Protein AF-0000000080697741 (afdb_homodimer)

Radius of gyration: 21.25 Å; Cα contacts (8 Å, |Δi|>4): 289; chains: 2; bounding box: 43×52×70 Å

Foldseek 3Di:
DDPPDPPPPDPVCVDVVNVVVVLVVVLLVLVQVQCVVVVADSLLLLLVVVCVVVAFDWLVVSCVVSVHDSVVSVVSLVVCVVVVQKDWDADPVHRVTITIHGDPVNVVVVVSSVVSVVVSVCVSCPPPDPVNVVVVVVVVVVVVVVVVVD/DPPPDDPDVPPCVCPPVNVVVVLVVVLLVLLQVQCVVVVADSLLLLLVVVCVVVAFDWLVVSCVVSVHDSVVSVVSLVVCVVVVQKDWDADPVHRVTITIHGDPVNVVVVVSSVVSVVVSVCVSCPPPDPVNVVVVVVVVVVVVVVVVVD

pLDDT: mean 86.62, std 17.61, range [17.66, 97.62]

InterPro domains:
  IPR000835 MarR-type HTH domain [PF01047] (40-96)
  IPR000835 MarR-type HTH domain [PR00598] (57-73)
  IPR000835 MarR-type HTH domain [PR00598] (74-89)
  IPR000835 MarR-type HTH domain [PR00598] (93-109)
  IPR000835 MarR-type HTH domain [PR00598] (123-143)
  IPR000835 MarR-type HTH domain [PS50995] (13-145)
  IPR000835 MarR-type HTH domain [SM00347] (33-133)
  IPR023187 Transcriptional regulator MarR-type, conserved site [PS01117] (72-106)
  IPR036388 Winged helix-like DNA-binding domain superfamily [G3DSA:1.10.10.10] (2-149)
  IPR036390 Winged helix DNA-binding domain superfamily [SSF46785] (7-148)

Secondary structure (DSSP, 8-state):
--------S--TTS-HHHHHHHHHHHHHHHHHHHHGGGT--HHHHHHHHHHHHSTT-BHHHHHHHHT--HHHHHHHHHHHHHTTSEEEEEETTEEEEEEEEE-GGGHHHHHHHHHHHHHHHHHHTTT--HHHHHHHHHHHHHHHHHHHT-/--------TT-TTS-HHHHHHHHHHHHHHHHHHHHGGGT--HHHHHHHHHHHHSTTEEHHHHHHHHT--HHHHHHHHHHHHHTTSEEEEEETTEEEEEEEEE-GGGHHHHHHHHHHHHHHHHHHTTT--HHHHHHHHHHHHHHHHHHHT-

Organism: Cardiobacterium hominis (strain ATCC 15826 / DSM 8339 / NCTC 10426 / 6573) (NCBI:txid638300)

Structure (mmCIF, N/CA/C/O backbone):
data_AF-0000000080697741-model_v1
#
loop_
_entity.id
_entity.type
_entity.pdbx_description
1 polymer 'Transcriptional regulator, MarR family'
#
loop_
_atom_site.group_PDB
_atom_site.id
_atom_site.type_symbol
_atom_site.label_atom_id
_atom_site.label_alt_id
_atom_site.label_comp_id
_atom_site.label_asym_id
_atom_site.label_entity_id
_atom_site.label_seq_id
_atom_site.pdbx_PDB_ins_code
_atom_site.Cartn_x
_atom_site.Cartn_y
_atom_site.Cartn_z
_atom_site.occupancy
_atom_site.B_iso_or_equiv
_atom_site.auth_seq_id
_atom_site.auth_comp_id
_atom_site.auth_asym_id
_atom_site.auth_atom_id
_atom_site.pdbx_PDB_model_num
ATOM 1 N N . MET A 1 1 ? -10.648 -19.891 -36.594 1 18.72 1 MET A N 1
ATOM 2 C CA . MET A 1 1 ? -9.289 -19.375 -36.75 1 18.72 1 MET A CA 1
ATOM 3 C C . MET A 1 1 ? -8.992 -18.312 -35.688 1 18.72 1 MET A C 1
ATOM 5 O O . MET A 1 1 ? -9.586 -17.234 -35.688 1 18.72 1 MET A O 1
ATOM 9 N N . ILE A 1 2 ? -9.094 -18.359 -34.281 1 26.12 2 ILE A N 1
ATOM 10 C CA . ILE A 1 2 ? -9.93 -17.688 -33.281 1 26.12 2 ILE A CA 1
ATOM 11 C C . ILE A 1 2 ? -9.391 -16.266 -33.062 1 26.12 2 ILE A C 1
ATOM 13 O O . ILE A 1 2 ? -8.18 -16.062 -32.938 1 26.12 2 ILE A O 1
ATOM 17 N N . ASP A 1 3 ? -9.836 -15.039 -33.438 1 26.12 3 ASP A N 1
ATOM 18 C CA . ASP A 1 3 ? -9.688 -13.602 -33.594 1 26.12 3 ASP A CA 1
ATOM 19 C C . ASP A 1 3 ? -9.109 -12.961 -32.344 1 26.12 3 ASP A C 1
ATOM 21 O O . ASP A 1 3 ? -9.68 -13.102 -31.266 1 26.12 3 ASP A O 1
ATOM 25 N N . PRO A 1 4 ? -7.91 -12.82 -32 1 27.62 4 PRO A N 1
ATOM 26 C CA . PRO A 1 4 ? -7.141 -12.906 -30.75 1 27.62 4 PRO A CA 1
ATOM 27 C C . PRO A 1 4 ? -7.504 -11.805 -29.766 1 27.62 4 PRO A C 1
ATOM 29 O O . PRO A 1 4 ? -7.371 -10.617 -30.062 1 27.62 4 PRO A O 1
ATOM 32 N N . GLN A 1 5 ? -8.766 -11.547 -29.188 1 29.22 5 GLN A N 1
ATOM 33 C CA . GLN A 1 5 ? -9.773 -10.875 -28.375 1 29.22 5 GLN A CA 1
ATOM 34 C C . GLN A 1 5 ? -9.117 -10.023 -27.297 1 29.22 5 GLN A C 1
ATOM 36 O O . GLN A 1 5 ? -7.988 -10.281 -26.891 1 29.22 5 GLN A O 1
ATOM 41 N N . GLU A 1 6 ? -9.523 -8.617 -27.188 1 29.98 6 GLU A N 1
ATOM 42 C CA . GLU A 1 6 ? -9.711 -7.445 -26.344 1 29.98 6 GLU A CA 1
ATOM 43 C C . GLU A 1 6 ? -9.695 -7.824 -24.859 1 29.98 6 GLU A C 1
ATOM 45 O O . GLU A 1 6 ? -10.734 -8.172 -24.297 1 29.98 6 GLU A O 1
ATOM 50 N N . HIS A 1 7 ? -9.109 -8.641 -24.406 1 31.94 7 HIS A N 1
ATOM 51 C CA . HIS A 1 7 ? -8.461 -9.062 -23.172 1 31.94 7 HIS A CA 1
ATOM 52 C C . HIS A 1 7 ? -8.203 -7.879 -22.25 1 31.94 7 HIS A C 1
ATOM 54 O O . HIS A 1 7 ? -7.273 -7.102 -22.484 1 31.94 7 HIS A O 1
ATOM 60 N N . SER A 1 8 ? -9.32 -7 -21.984 1 34 8 SER A N 1
ATOM 61 C CA . SER A 1 8 ? -10.094 -6.066 -21.156 1 34 8 SER A CA 1
ATOM 62 C C . SER A 1 8 ? -9.367 -5.727 -19.859 1 34 8 SER A C 1
ATOM 64 O O . SER A 1 8 ? -8.461 -6.453 -19.453 1 34 8 SER A O 1
ATOM 66 N N . LEU A 1 9 ? -9.68 -4.574 -19.312 1 34.59 9 LEU A N 1
ATOM 67 C CA . LEU A 1 9 ? -9.75 -4.125 -17.922 1 34.59 9 LEU A CA 1
ATOM 68 C C . LEU A 1 9 ? -10.039 -5.289 -16.984 1 34.59 9 LEU A C 1
ATOM 70 O O . LEU A 1 9 ? -10.641 -5.105 -15.93 1 34.59 9 LEU A O 1
ATOM 74 N N . ASP A 1 10 ? -10.57 -6.664 -17.344 1 35.06 10 ASP A N 1
ATOM 75 C CA . ASP A 1 10 ? -11.086 -8.023 -17.203 1 35.06 10 ASP A CA 1
ATOM 76 C C . ASP A 1 10 ? -10.664 -8.633 -15.867 1 35.06 10 ASP A C 1
ATOM 78 O O . ASP A 1 10 ? -11.516 -9.016 -15.062 1 35.06 10 ASP A O 1
ATOM 82 N N . ASP A 1 11 ? -9.664 -9.836 -15.953 1 37.22 11 ASP A N 1
ATOM 83 C CA . ASP A 1 11 ? -9.57 -10.789 -14.852 1 37.22 11 ASP A CA 1
ATOM 84 C C . ASP A 1 11 ? -9.344 -10.07 -13.523 1 37.22 11 ASP A C 1
ATOM 86 O O . ASP A 1 11 ? -8.242 -9.602 -13.25 1 37.22 11 ASP A O 1
ATOM 90 N N . LEU A 1 12 ? -10.008 -9.141 -13.148 1 42.69 12 LEU A N 1
ATOM 91 C CA . LEU A 1 12 ? -10.398 -8.977 -11.758 1 42.69 12 LEU A CA 1
ATOM 92 C C . LEU A 1 12 ? -9.789 -10.07 -10.891 1 42.69 12 LEU A C 1
ATOM 94 O O . LEU A 1 12 ? -10.125 -10.195 -9.711 1 42.69 12 LEU A O 1
ATOM 98 N N . ARG A 1 13 ? -9.25 -11.234 -11.531 1 45.22 13 ARG A N 1
ATOM 99 C CA . ARG A 1 13 ? -8.227 -12.242 -11.281 1 45.22 13 ARG A CA 1
ATOM 100 C C . ARG A 1 13 ? -7.051 -11.656 -10.508 1 45.22 13 ARG A C 1
ATOM 102 O O . ARG A 1 13 ? -6.129 -12.375 -10.125 1 45.22 13 ARG A O 1
ATOM 109 N N . HIS A 1 14 ? -6.914 -10.492 -10.641 1 54.31 14 HIS A N 1
ATOM 110 C CA . HIS A 1 14 ? -6.008 -10.141 -9.555 1 54.31 14 HIS A CA 1
ATOM 111 C C . HIS A 1 14 ? -6.777 -9.875 -8.266 1 54.31 14 HIS A C 1
ATOM 113 O O . HIS A 1 14 ? -7.766 -9.141 -8.266 1 54.31 14 HIS A O 1
ATOM 119 N N . GLY A 1 15 ? -6.898 -10.789 -7.664 1 70.06 15 GLY A N 1
ATOM 120 C CA . GLY A 1 15 ? -7.527 -10.859 -6.355 1 70.06 15 GLY A CA 1
ATOM 121 C C . GLY A 1 15 ? -7.594 -9.516 -5.652 1 70.06 15 GLY A C 1
ATOM 122 O O . GLY A 1 15 ? -6.98 -8.547 -6.102 1 70.06 15 GLY A O 1
ATOM 123 N N . PHE A 1 16 ? -8.695 -9.32 -5.066 1 79.44 16 PHE A N 1
ATOM 124 C CA . PHE A 1 16 ? -8.984 -8.156 -4.238 1 79.44 16 PHE A CA 1
ATOM 125 C C . PHE A 1 16 ? -7.703 -7.586 -3.635 1 79.44 16 PHE A C 1
ATOM 127 O O . PHE A 1 16 ? -7.484 -6.375 -3.656 1 79.44 16 PHE A O 1
ATOM 134 N N . GLY A 1 17 ? -6.898 -8.5 -3.361 1 83.06 17 GLY A N 1
ATOM 135 C CA . GLY A 1 17 ? -5.645 -8.086 -2.752 1 83.06 17 GLY A CA 1
ATOM 136 C C . GLY A 1 17 ? -4.711 -7.387 -3.721 1 83.06 17 GLY A C 1
ATOM 137 O O . GLY A 1 17 ? -4.082 -6.387 -3.369 1 83.06 17 GLY A O 1
ATOM 138 N N . PHE A 1 18 ? -4.684 -7.875 -4.902 1 83.62 18 PHE A N 1
ATOM 139 C CA . PHE A 1 18 ? -3.84 -7.258 -5.918 1 83.62 18 PHE A CA 1
ATOM 140 C C . PHE A 1 18 ? -4.387 -5.895 -6.324 1 83.62 18 PHE A C 1
ATOM 142 O O . PHE A 1 18 ? -3.627 -4.938 -6.488 1 83.62 18 PHE A O 1
ATOM 149 N N . LEU A 1 19 ? -5.617 -5.777 -6.465 1 87.19 19 LEU A N 1
ATOM 150 C CA . LEU A 1 19 ? -6.25 -4.52 -6.848 1 87.19 19 LEU A CA 1
ATOM 151 C C . LEU A 1 19 ? -5.984 -3.438 -5.809 1 87.19 19 LEU A C 1
ATOM 153 O O . LEU A 1 19 ? -5.652 -2.303 -6.156 1 87.19 19 LEU A O 1
ATOM 157 N N . MET A 1 20 ? -6.152 -3.773 -4.59 1 89.38 20 MET A N 1
ATOM 158 C CA . MET A 1 20 ? -5.863 -2.84 -3.504 1 89.38 20 MET A CA 1
ATOM 159 C C . MET A 1 20 ? -4.406 -2.393 -3.545 1 89.38 20 MET A C 1
ATOM 161 O O . MET A 1 20 ? -4.113 -1.199 -3.449 1 89.38 20 MET A O 1
ATOM 165 N N . HIS A 1 21 ? -3.584 -3.35 -3.748 1 87.88 21 HIS A N 1
ATOM 166 C CA . HIS A 1 21 ? -2.152 -3.07 -3.783 1 87.88 21 HIS A CA 1
ATOM 167 C C . HIS A 1 21 ? -1.795 -2.17 -4.961 1 87.88 21 HIS A C 1
ATOM 169 O O . HIS A 1 21 ? -1.108 -1.159 -4.789 1 87.88 21 HIS A O 1
ATOM 175 N N . ASP A 1 22 ? -2.252 -2.568 -6.105 1 87.38 22 ASP A N 1
ATOM 176 C CA . ASP A 1 22 ? -1.892 -1.854 -7.324 1 87.38 22 ASP A CA 1
ATOM 177 C C . ASP A 1 22 ? -2.459 -0.436 -7.32 1 87.38 22 ASP A C 1
ATOM 179 O O . ASP A 1 22 ? -1.793 0.507 -7.75 1 87.38 22 ASP A O 1
ATOM 183 N N . THR A 1 23 ? -3.68 -0.228 -6.844 1 91.12 23 THR A N 1
ATOM 184 C CA . THR A 1 23 ? -4.285 1.096 -6.762 1 91.12 23 THR A CA 1
ATOM 185 C C . THR A 1 23 ? -3.514 1.983 -5.789 1 91.12 23 THR A C 1
ATOM 187 O O . THR A 1 23 ? -3.219 3.139 -6.098 1 91.12 23 THR A O 1
ATOM 190 N N . THR A 1 24 ? -3.197 1.418 -4.695 1 91.62 24 THR A N 1
ATOM 191 C CA . THR A 1 24 ? -2.443 2.172 -3.703 1 91.62 24 THR A CA 1
ATOM 192 C C . THR A 1 24 ? -1.052 2.518 -4.227 1 91.62 24 THR A C 1
ATOM 194 O O . THR A 1 24 ? -0.547 3.615 -3.984 1 91.62 24 THR A O 1
ATOM 197 N N . ARG A 1 25 ? -0.41 1.563 -4.934 1 88.62 25 ARG A N 1
ATOM 198 C CA . ARG A 1 25 ? 0.891 1.813 -5.547 1 88.62 25 ARG A CA 1
ATOM 199 C C . ARG A 1 25 ? 0.826 2.996 -6.508 1 88.62 25 ARG A C 1
ATOM 201 O O . ARG A 1 25 ? 1.695 3.869 -6.484 1 88.62 25 ARG A O 1
ATOM 208 N N . LEU A 1 26 ? -0.15 3.014 -7.324 1 90.69 26 LEU A N 1
ATOM 209 C CA . LEU A 1 26 ? -0.315 4.09 -8.297 1 90.69 26 LEU A CA 1
ATOM 210 C C . LEU A 1 26 ? -0.576 5.418 -7.594 1 90.69 26 LEU A C 1
ATOM 212 O O . LEU A 1 26 ? -0.08 6.465 -8.023 1 90.69 26 LEU A O 1
ATOM 216 N N . MET A 1 27 ? -1.345 5.383 -6.551 1 91.06 27 MET A N 1
ATOM 217 C CA . MET A 1 27 ? -1.581 6.59 -5.766 1 91.06 27 MET A CA 1
ATOM 218 C C . MET A 1 27 ? -0.283 7.102 -5.148 1 91.06 27 MET A C 1
ATOM 220 O O . MET A 1 27 ? -0.012 8.305 -5.164 1 91.06 27 MET A O 1
ATOM 224 N N . ASN A 1 28 ? 0.469 6.203 -4.613 1 89.88 28 ASN A N 1
ATOM 225 C CA . ASN A 1 28 ? 1.747 6.578 -4.016 1 89.88 28 ASN A CA 1
ATOM 226 C C . ASN A 1 28 ? 2.701 7.16 -5.055 1 89.88 28 ASN A C 1
ATOM 228 O O . ASN A 1 28 ? 3.461 8.086 -4.758 1 89.88 28 ASN A O 1
ATOM 232 N N . ARG A 1 29 ? 2.701 6.562 -6.18 1 88.75 29 ARG A N 1
ATOM 233 C CA . ARG A 1 29 ? 3.51 7.113 -7.258 1 88.75 29 ARG A CA 1
ATOM 234 C C . ARG A 1 29 ? 3.107 8.555 -7.562 1 88.75 29 ARG A C 1
ATOM 236 O O . ARG A 1 29 ? 3.961 9.398 -7.848 1 88.75 29 ARG A O 1
ATOM 243 N N . TYR A 1 30 ? 1.812 8.805 -7.574 1 90.56 30 TYR A N 1
ATOM 244 C CA . TYR A 1 30 ? 1.283 10.148 -7.77 1 90.56 30 TYR A CA 1
ATOM 245 C C . TYR A 1 30 ? 1.845 11.117 -6.73 1 90.56 30 TYR A C 1
ATOM 247 O O . TYR A 1 30 ? 2.275 12.219 -7.066 1 90.56 30 TYR A O 1
ATOM 255 N N . TYR A 1 31 ? 1.907 10.617 -5.488 1 89.25 31 TYR A N 1
ATOM 256 C CA . TYR A 1 31 ? 2.449 11.43 -4.402 1 89.25 31 TYR A CA 1
ATOM 257 C C . TYR A 1 31 ? 3.941 11.672 -4.594 1 89.25 31 TYR A C 1
ATOM 259 O O . TYR A 1 31 ? 4.414 12.805 -4.484 1 89.25 31 TYR A O 1
ATOM 267 N N . ASP A 1 32 ? 4.605 10.664 -4.879 1 88.38 32 ASP A N 1
ATOM 268 C CA . ASP A 1 32 ? 6.059 10.727 -4.996 1 88.38 32 ASP A CA 1
ATOM 269 C C . ASP A 1 32 ? 6.477 11.773 -6.027 1 88.38 32 ASP A C 1
ATOM 271 O O . ASP A 1 32 ? 7.383 12.578 -5.777 1 88.38 32 ASP A O 1
ATOM 275 N N . ARG A 1 33 ? 5.844 11.797 -7.105 1 88.94 33 ARG A N 1
ATOM 276 C CA . ARG A 1 33 ? 6.184 12.703 -8.195 1 88.94 33 ARG A CA 1
ATOM 277 C C . ARG A 1 33 ? 6 14.156 -7.777 1 88.94 33 ARG A C 1
ATOM 279 O O . ARG A 1 33 ? 6.688 15.047 -8.281 1 88.94 33 ARG A O 1
ATOM 286 N N . ARG A 1 34 ? 5.117 14.367 -6.855 1 89.5 34 ARG A N 1
ATOM 287 C CA . ARG A 1 34 ? 4.762 15.742 -6.523 1 89.5 34 ARG A CA 1
ATOM 288 C C . ARG A 1 34 ? 5.461 16.203 -5.25 1 89.5 34 ARG A C 1
ATOM 290 O O . ARG A 1 34 ? 5.73 17.391 -5.074 1 89.5 34 ARG A O 1
ATOM 297 N N . VAL A 1 35 ? 5.789 15.305 -4.402 1 87.88 35 VAL A N 1
ATOM 298 C CA . VAL A 1 35 ? 6.344 15.703 -3.113 1 87.88 35 VAL A CA 1
ATOM 299 C C . VAL A 1 35 ? 7.863 15.844 -3.225 1 87.88 35 VAL A C 1
ATOM 301 O O . VAL A 1 35 ? 8.5 16.484 -2.381 1 87.88 35 VAL A O 1
ATOM 304 N N . ARG A 1 36 ? 8.391 15.266 -4.258 1 87.19 36 ARG A N 1
ATOM 305 C CA . ARG A 1 36 ? 9.836 15.289 -4.449 1 87.19 36 ARG A CA 1
ATOM 306 C C . ARG A 1 36 ? 10.367 16.719 -4.469 1 87.19 36 ARG A C 1
ATOM 308 O O . ARG A 1 36 ? 11.469 16.984 -3.982 1 87.19 36 ARG A O 1
ATOM 315 N N . ILE A 1 37 ? 9.617 17.594 -4.914 1 89.44 37 ILE A N 1
ATOM 316 C CA . ILE A 1 37 ? 10.055 18.969 -5.059 1 89.44 37 ILE A CA 1
ATOM 317 C C . ILE A 1 37 ? 10.227 19.609 -3.678 1 89.44 37 ILE A C 1
ATOM 319 O O . ILE A 1 37 ? 10.883 20.641 -3.539 1 89.44 37 ILE A O 1
ATOM 323 N N . TYR A 1 38 ? 9.688 18.969 -2.676 1 89.69 38 TYR A N 1
ATOM 324 C CA . TYR A 1 38 ? 9.766 19.531 -1.33 1 89.69 38 TYR A CA 1
ATOM 325 C C . TYR A 1 38 ? 10.852 18.828 -0.513 1 89.69 38 TYR A C 1
ATOM 327 O O . TYR A 1 38 ? 10.992 19.094 0.684 1 89.69 38 TYR A O 1
ATOM 335 N N . GLY A 1 39 ? 11.508 17.859 -1.115 1 88.69 39 GLY A N 1
ATOM 336 C CA . GLY A 1 39 ? 12.633 17.188 -0.468 1 88.69 39 GLY A CA 1
ATOM 337 C C . GLY A 1 39 ? 12.203 16.156 0.56 1 88.69 39 GLY A C 1
ATOM 338 O O . GLY A 1 39 ? 12.961 15.836 1.476 1 88.69 39 GLY A O 1
ATOM 339 N N . ILE A 1 40 ? 10.961 15.742 0.561 1 89.81 40 ILE A N 1
ATOM 340 C CA . ILE A 1 40 ? 10.492 14.758 1.534 1 89.81 40 ILE A CA 1
ATOM 341 C C . ILE A 1 40 ? 10.305 13.406 0.855 1 89.81 40 ILE A C 1
ATOM 343 O O . ILE A 1 40 ? 9.875 13.336 -0.297 1 89.81 40 ILE A O 1
ATOM 347 N N . SER A 1 41 ? 10.641 12.344 1.53 1 89.5 41 SER A N 1
ATOM 348 C CA . SER A 1 41 ? 10.5 10.977 1.047 1 89.5 41 SER A CA 1
ATOM 349 C C . SER A 1 41 ? 9.102 10.438 1.329 1 89.5 41 SER A C 1
ATOM 351 O O . SER A 1 41 ? 8.312 11.07 2.027 1 89.5 41 SER A O 1
ATOM 353 N N . ARG A 1 42 ? 8.852 9.273 0.83 1 87.69 42 ARG A N 1
ATOM 354 C CA . ARG A 1 42 ? 7.582 8.594 1.081 1 87.69 42 ARG A CA 1
ATOM 355 C C . ARG A 1 42 ? 7.395 8.328 2.57 1 87.69 42 ARG A C 1
ATOM 357 O O . ARG A 1 42 ? 6.297 8.508 3.104 1 87.69 42 ARG A O 1
ATOM 364 N N . THR A 1 43 ? 8.453 7.891 3.152 1 89.81 43 THR A N 1
ATOM 365 C CA . THR A 1 43 ? 8.383 7.602 4.582 1 89.81 43 THR A CA 1
ATOM 366 C C . THR A 1 43 ? 8.086 8.867 5.375 1 89.81 43 THR A C 1
ATOM 368 O O . THR A 1 43 ? 7.281 8.852 6.309 1 89.81 43 THR A O 1
ATOM 371 N N . GLN A 1 44 ? 8.68 9.906 4.969 1 92.12 44 GLN A N 1
ATOM 372 C CA . GLN A 1 44 ? 8.453 11.172 5.656 1 92.12 44 GLN A CA 1
ATOM 373 C C . GLN A 1 44 ? 7.035 11.688 5.41 1 92.12 44 GLN A C 1
ATOM 375 O O . GLN A 1 44 ? 6.414 12.258 6.309 1 92.12 44 GLN A O 1
ATOM 380 N N . TRP A 1 45 ? 6.602 11.531 4.219 1 90 45 TRP A N 1
ATOM 381 C CA . TRP A 1 45 ? 5.219 11.867 3.916 1 90 45 TRP A CA 1
ATOM 382 C C . TRP A 1 45 ? 4.258 11.141 4.852 1 90 45 TRP A C 1
ATOM 384 O O . TRP A 1 45 ? 3.385 11.758 5.461 1 90 45 TRP A O 1
ATOM 394 N N . THR A 1 46 ? 4.426 9.875 4.953 1 89.94 46 THR A N 1
ATOM 395 C CA . THR A 1 46 ? 3.564 9.062 5.801 1 89.94 46 THR A CA 1
ATOM 396 C C . THR A 1 46 ? 3.678 9.492 7.262 1 89.94 46 THR A C 1
ATOM 398 O O . THR A 1 46 ? 2.666 9.641 7.949 1 89.94 46 THR A O 1
ATOM 401 N N . LEU A 1 47 ? 4.863 9.703 7.645 1 93.06 47 LEU A N 1
ATOM 402 C CA . LEU A 1 47 ? 5.117 10.133 9.016 1 93.06 47 LEU A CA 1
ATOM 403 C C . LEU A 1 47 ? 4.398 11.453 9.312 1 93.06 47 LEU A C 1
ATOM 405 O O . LEU A 1 47 ? 3.674 11.555 10.297 1 93.06 47 LEU A O 1
ATOM 409 N N . LEU A 1 48 ? 4.543 12.406 8.453 1 92.5 48 LEU A N 1
ATOM 410 C CA . LEU A 1 48 ? 3.939 13.719 8.633 1 92.5 48 LEU A CA 1
ATOM 411 C C . LEU A 1 48 ? 2.418 13.633 8.57 1 92.5 48 LEU A C 1
ATOM 413 O O . LEU A 1 48 ? 1.723 14.352 9.289 1 92.5 48 LEU A O 1
ATOM 417 N N . THR A 1 49 ? 1.99 12.812 7.734 1 89.06 49 THR A N 1
ATOM 418 C CA . THR A 1 49 ? 0.551 12.602 7.637 1 89.06 49 THR A CA 1
ATOM 419 C C . THR A 1 49 ? -0.005 12.039 8.945 1 89.06 49 THR A C 1
ATOM 421 O O . THR A 1 49 ? -1.027 12.516 9.445 1 89.06 49 THR A O 1
ATOM 424 N N . TYR A 1 50 ? 0.635 11.062 9.516 1 88.88 50 TYR A N 1
ATOM 425 C CA . TYR A 1 50 ? 0.195 10.5 10.781 1 88.88 50 TYR A CA 1
ATOM 426 C C . TYR A 1 50 ? 0.234 11.539 11.891 1 88.88 50 TYR A C 1
ATOM 428 O O . TYR A 1 50 ? -0.693 11.633 12.703 1 88.88 50 TYR A O 1
ATOM 436 N N . LEU A 1 51 ? 1.258 12.352 11.875 1 91.62 51 LEU A N 1
ATOM 437 C CA . LEU A 1 51 ? 1.396 13.359 12.922 1 91.62 51 LEU A CA 1
ATOM 438 C C . LEU A 1 51 ? 0.315 14.422 12.789 1 91.62 51 LEU A C 1
ATOM 440 O O . LEU A 1 51 ? -0.135 14.984 13.797 1 91.62 51 LEU A O 1
ATOM 444 N N . SER A 1 52 ? -0 14.703 11.578 1 87.12 52 SER A N 1
ATOM 445 C CA . SER A 1 52 ? -1.057 15.688 11.367 1 87.12 52 SER A CA 1
ATOM 446 C C . SER A 1 52 ? -2.385 15.211 11.938 1 87.12 52 SER A C 1
ATOM 448 O O . SER A 1 52 ? -3.258 16.016 12.258 1 87.12 52 SER A O 1
ATOM 450 N N . ARG A 1 53 ? -2.43 13.922 12.195 1 81.62 53 ARG A N 1
ATOM 451 C CA . ARG A 1 53 ? -3.672 13.32 12.672 1 81.62 53 ARG A CA 1
ATOM 452 C C . ARG A 1 53 ? -3.574 12.953 14.148 1 81.62 53 ARG A C 1
ATOM 454 O O . ARG A 1 53 ? -4.57 13 14.875 1 81.62 53 ARG A O 1
ATOM 461 N N . TYR A 1 54 ? -2.443 12.547 14.453 1 84.62 54 TYR A N 1
ATOM 462 C CA . TYR A 1 54 ? -2.197 12.062 15.805 1 84.62 54 TYR A CA 1
ATOM 463 C C . TYR A 1 54 ? -1.096 12.875 16.484 1 84.62 54 TYR A C 1
ATOM 465 O O . TYR A 1 54 ? -0.093 12.312 16.922 1 84.62 54 TYR A O 1
ATOM 473 N N . GLU A 1 55 ? -1.372 14.125 16.609 1 85.25 55 GLU A N 1
ATOM 474 C CA . GLU A 1 55 ? -0.358 14.953 17.266 1 85.25 55 GLU A CA 1
ATOM 475 C C . GLU A 1 55 ? -0.113 14.492 18.688 1 85.25 55 GLU A C 1
ATOM 477 O O . GLU A 1 55 ? -1.055 14.148 19.406 1 85.25 55 GLU A O 1
ATOM 482 N N . GLY A 1 56 ? 1.122 14.492 19.031 1 92.5 56 GLY A N 1
ATOM 483 C CA . GLY A 1 56 ? 1.474 14.086 20.375 1 92.5 56 GLY A CA 1
ATOM 484 C C . GLY A 1 56 ? 1.576 12.578 20.531 1 92.5 56 GLY A C 1
ATOM 485 O O . GLY A 1 56 ? 1.684 12.07 21.656 1 92.5 56 GLY A O 1
ATOM 486 N N . VAL A 1 57 ? 1.507 11.906 19.5 1 93.25 57 VAL A N 1
ATOM 487 C CA . VAL A 1 57 ? 1.684 10.461 19.547 1 93.25 57 VAL A CA 1
ATOM 488 C C . VAL A 1 57 ? 3.109 10.125 19.984 1 93.25 57 VAL A C 1
ATOM 490 O O . VAL A 1 57 ? 4.047 10.859 19.672 1 93.25 57 VAL A O 1
ATOM 493 N N . SER A 1 58 ? 3.225 9 20.672 1 95.94 58 SER A N 1
ATOM 494 C CA . SER A 1 58 ? 4.559 8.57 21.062 1 95.94 58 SER A CA 1
ATOM 495 C C . SER A 1 58 ? 5.336 8 19.891 1 95.94 58 SER A C 1
ATOM 497 O O . SER A 1 58 ? 4.738 7.488 18.938 1 95.94 58 SER A O 1
ATOM 499 N N . GLN A 1 59 ? 6.648 8.102 20 1 95 59 GLN A N 1
ATOM 500 C CA . GLN A 1 59 ? 7.496 7.52 18.953 1 95 59 GLN A CA 1
ATOM 501 C C . GLN A 1 59 ? 7.227 6.027 18.797 1 95 59 GLN A C 1
ATOM 503 O O . GLN A 1 59 ? 7.203 5.512 17.672 1 95 59 GLN A O 1
ATOM 508 N N . THR A 1 60 ? 6.953 5.387 19.891 1 94.25 60 THR A N 1
ATOM 509 C CA . THR A 1 60 ? 6.688 3.951 19.875 1 94.25 60 THR A CA 1
ATOM 510 C C . THR A 1 60 ? 5.398 3.65 19.109 1 94.25 60 THR A C 1
ATOM 512 O O . THR A 1 60 ? 5.383 2.785 18.234 1 94.25 60 THR A O 1
ATOM 515 N N . ARG A 1 61 ? 4.406 4.309 19.375 1 92.5 61 ARG A N 1
ATOM 516 C CA . ARG A 1 61 ? 3.129 4.109 18.703 1 92.5 61 ARG A CA 1
ATOM 517 C C . ARG A 1 61 ? 3.227 4.484 17.234 1 92.5 61 ARG A C 1
ATOM 519 O O . ARG A 1 61 ? 2.637 3.822 16.375 1 92.5 61 ARG A O 1
ATOM 526 N N . LEU A 1 62 ? 3.939 5.551 16.969 1 93.12 62 LEU A N 1
ATOM 527 C CA . LEU A 1 62 ? 4.133 5.977 15.594 1 93.12 62 LEU A CA 1
ATOM 528 C C . LEU A 1 62 ? 4.84 4.895 14.789 1 93.12 62 LEU A C 1
ATOM 530 O O . LEU A 1 62 ? 4.457 4.617 13.648 1 93.12 62 LEU A O 1
ATOM 534 N N . ALA A 1 63 ? 5.82 4.258 15.359 1 93.44 63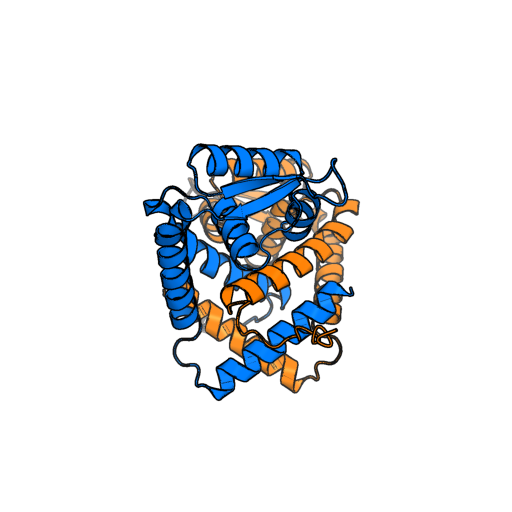 ALA A N 1
ATOM 535 C CA . ALA A 1 63 ? 6.531 3.164 14.695 1 93.44 63 ALA A CA 1
ATOM 536 C C . ALA A 1 63 ? 5.59 1.998 14.406 1 93.44 63 ALA A C 1
ATOM 538 O O . ALA A 1 63 ? 5.645 1.404 13.328 1 93.44 63 ALA A O 1
ATOM 539 N N . GLU A 1 64 ? 4.699 1.688 15.359 1 87.75 64 GLU A N 1
ATOM 540 C CA . GLU A 1 64 ? 3.727 0.611 15.203 1 87.75 64 GLU A CA 1
ATOM 541 C C . GLU A 1 64 ? 2.746 0.915 14.07 1 87.75 64 GLU A C 1
ATOM 543 O O . GLU A 1 64 ? 2.482 0.058 13.227 1 87.75 64 GLU A O 1
ATOM 548 N N . TYR A 1 65 ? 2.283 2.166 14.094 1 83.62 65 TYR A N 1
ATOM 549 C CA . TYR A 1 65 ? 1.341 2.576 13.062 1 83.62 65 TYR A CA 1
ATOM 550 C C . TYR A 1 65 ? 1.968 2.467 11.672 1 83.62 65 TYR A C 1
ATOM 552 O O . TYR A 1 65 ? 1.295 2.098 10.711 1 83.62 65 TYR A O 1
ATOM 560 N N . MET A 1 66 ? 3.227 2.768 11.547 1 87.5 66 MET A N 1
ATOM 561 C CA . MET A 1 66 ? 3.895 2.832 10.25 1 87.5 66 MET A CA 1
ATOM 562 C C . MET A 1 66 ? 4.535 1.494 9.898 1 87.5 66 MET A C 1
ATOM 564 O O . MET A 1 66 ? 5.094 1.333 8.812 1 87.5 66 MET A O 1
ATOM 568 N N . ASP A 1 67 ? 4.453 0.55 10.797 1 85.81 67 ASP A N 1
ATOM 569 C CA . ASP A 1 67 ? 5.102 -0.746 10.625 1 85.81 67 ASP A CA 1
ATOM 570 C C . ASP A 1 67 ? 6.586 -0.578 10.297 1 85.81 67 ASP A C 1
ATOM 572 O O . ASP A 1 67 ? 7.078 -1.147 9.32 1 85.81 67 ASP A O 1
ATOM 576 N N . LEU A 1 68 ? 7.25 0.23 11.078 1 89.56 68 LEU A N 1
ATOM 577 C CA . LEU A 1 68 ? 8.68 0.491 10.914 1 89.56 68 LEU A CA 1
ATOM 578 C C . LEU A 1 68 ? 9.453 0.068 12.156 1 89.56 68 LEU A C 1
ATOM 580 O O . LEU A 1 68 ? 8.953 0.189 13.273 1 89.56 68 LEU A O 1
ATOM 584 N N . ALA A 1 69 ? 10.703 -0.311 11.914 1 91.81 69 ALA A N 1
ATOM 585 C CA . ALA A 1 69 ? 11.617 -0.514 13.039 1 91.81 69 ALA A CA 1
ATOM 586 C C . ALA A 1 69 ? 11.898 0.799 13.766 1 91.81 69 ALA A C 1
ATOM 588 O O . ALA A 1 69 ? 12.039 1.848 13.133 1 91.81 69 ALA A O 1
ATOM 589 N N . PRO A 1 70 ? 11.977 0.702 15.047 1 92.88 70 PRO A N 1
ATOM 590 C CA . PRO A 1 70 ? 12.188 1.917 15.836 1 92.88 70 PRO A CA 1
ATOM 591 C C . PRO A 1 70 ? 13.398 2.719 15.375 1 92.88 70 PRO A C 1
ATOM 593 O O . PRO A 1 70 ? 13.336 3.945 15.281 1 92.88 70 PRO A O 1
ATOM 596 N N . MET A 1 71 ? 14.391 2.053 15.023 1 94.31 71 MET A N 1
ATOM 597 C CA . MET A 1 71 ? 15.602 2.746 14.609 1 94.31 71 MET A CA 1
ATOM 598 C C . MET A 1 71 ? 15.367 3.514 13.312 1 94.31 71 MET A C 1
ATOM 600 O O . MET A 1 71 ? 15.875 4.625 13.141 1 94.31 71 MET A O 1
ATOM 604 N N . THR A 1 72 ? 14.617 2.943 12.391 1 93.94 72 THR A N 1
ATOM 605 C CA . THR A 1 72 ? 14.297 3.584 11.117 1 93.94 72 THR A CA 1
ATOM 606 C C . THR A 1 72 ? 13.461 4.84 11.336 1 93.94 72 THR A C 1
ATOM 608 O O . THR A 1 72 ? 13.727 5.883 10.742 1 93.94 72 THR A O 1
ATOM 611 N N . LEU A 1 73 ? 12.531 4.711 12.188 1 95.94 73 LEU A N 1
ATOM 612 C CA . LEU A 1 73 ? 11.688 5.863 12.484 1 95.94 73 LEU A CA 1
ATOM 613 C C . LEU A 1 73 ? 12.492 6.977 13.141 1 95.94 73 LEU A C 1
ATOM 615 O O . LEU A 1 73 ? 12.312 8.156 12.82 1 95.94 73 LEU A O 1
ATOM 619 N N . THR A 1 74 ? 13.367 6.574 14.031 1 96.44 74 THR A N 1
ATOM 620 C CA . THR A 1 74 ? 14.188 7.547 14.742 1 96.44 74 THR A CA 1
ATOM 621 C C . THR A 1 74 ? 15.008 8.383 13.766 1 96.44 74 THR A C 1
ATOM 623 O O . THR A 1 74 ? 15.102 9.602 13.906 1 96.44 74 THR A O 1
ATOM 626 N N . ARG A 1 75 ? 15.492 7.727 12.82 1 96.38 75 ARG A N 1
ATOM 627 C CA . ARG A 1 75 ? 16.297 8.43 11.82 1 96.38 75 ARG A CA 1
ATOM 628 C C . ARG A 1 75 ? 15.453 9.469 11.078 1 96.38 75 ARG A C 1
ATOM 630 O O . ARG A 1 75 ? 15.922 10.578 10.805 1 96.38 75 ARG A O 1
ATOM 637 N N . GLN A 1 76 ? 14.266 9.164 10.789 1 96.12 76 GLN A N 1
ATOM 638 C CA . GLN A 1 76 ? 13.375 10.094 10.094 1 96.12 76 GLN A CA 1
ATOM 639 C C . GLN A 1 76 ? 12.977 11.258 10.992 1 96.12 76 GLN A C 1
ATOM 641 O O . GLN A 1 76 ? 12.93 12.406 10.547 1 96.12 76 GLN A O 1
ATOM 646 N N . ILE A 1 77 ? 12.75 10.93 12.188 1 96.81 77 ILE A N 1
ATOM 647 C CA . ILE A 1 77 ? 12.375 11.953 13.164 1 96.81 77 ILE A CA 1
ATOM 648 C C . ILE A 1 77 ? 13.555 12.906 13.383 1 96.81 77 ILE A C 1
ATOM 650 O O . ILE A 1 77 ? 13.375 14.125 13.391 1 96.81 77 ILE A O 1
ATOM 654 N N . ASP A 1 78 ? 14.758 12.328 13.531 1 97.25 78 ASP A N 1
ATOM 655 C CA . ASP A 1 78 ? 15.953 13.141 13.719 1 97.25 78 ASP A CA 1
ATOM 656 C C . ASP A 1 78 ? 16.125 14.133 12.57 1 97.25 78 ASP A C 1
ATOM 658 O O . ASP A 1 78 ? 16.406 15.312 12.797 1 97.25 78 ASP A O 1
ATOM 662 N N . LYS A 1 79 ? 15.93 13.656 11.438 1 96.56 79 LYS A N 1
ATOM 663 C CA . LYS A 1 79 ? 16.094 14.492 10.258 1 96.56 79 LYS A CA 1
ATOM 664 C C . LYS A 1 79 ? 15.07 15.625 10.234 1 96.56 79 LYS A C 1
ATOM 666 O O . LYS A 1 79 ? 15.43 16.797 10.055 1 96.56 79 LYS A O 1
ATOM 671 N N . LEU A 1 80 ? 13.859 15.344 10.484 1 96.94 80 LEU A N 1
ATOM 672 C CA . LEU A 1 80 ? 12.781 16.328 10.445 1 96.94 80 LEU A CA 1
ATOM 673 C C . LEU A 1 80 ? 12.898 17.312 11.594 1 96.94 80 LEU A C 1
ATOM 675 O O . LEU A 1 80 ? 12.555 18.5 11.445 1 96.94 80 LEU A O 1
ATOM 679 N N . GLU A 1 81 ? 13.367 16.797 12.664 1 97.38 81 GLU A N 1
ATOM 680 C CA . GLU A 1 81 ? 13.594 17.672 13.812 1 97.38 81 GLU A CA 1
ATOM 681 C C . GLU A 1 81 ? 14.727 18.656 13.539 1 97.38 81 GLU A C 1
ATOM 683 O O . GLU A 1 81 ? 14.609 19.844 13.859 1 97.38 81 GLU A O 1
ATOM 688 N N . ARG A 1 82 ? 15.781 18.188 12.961 1 96.88 82 ARG A N 1
ATOM 689 C CA . ARG A 1 82 ? 16.891 19.047 12.586 1 96.88 82 ARG A CA 1
ATOM 690 C C . ARG A 1 82 ? 16.453 20.125 11.594 1 96.88 82 ARG A C 1
ATOM 692 O O . ARG A 1 82 ? 16.953 21.25 11.633 1 96.88 82 ARG A O 1
ATOM 699 N N . GLU A 1 83 ? 15.469 19.797 10.812 1 95.75 83 GLU A N 1
ATOM 700 C CA . GLU A 1 83 ? 14.938 20.734 9.82 1 95.75 83 GLU A CA 1
ATOM 701 C C . GLU A 1 83 ? 13.898 21.656 10.438 1 95.75 83 GLU A C 1
ATOM 703 O O . GLU A 1 83 ? 13.359 22.531 9.758 1 95.75 83 GLU A O 1
ATOM 708 N N . GLY A 1 84 ? 13.602 21.406 11.719 1 97 84 GLY A N 1
ATOM 709 C CA . GLY A 1 84 ? 12.695 22.266 12.469 1 97 84 GLY A CA 1
ATOM 710 C C . GLY A 1 84 ? 11.234 21.953 12.211 1 97 84 GLY A C 1
ATOM 711 O O . GLY A 1 84 ? 10.352 22.734 12.57 1 97 84 GLY A O 1
ATOM 712 N N . LEU A 1 85 ? 10.883 20.797 11.602 1 96.94 85 LEU A N 1
ATOM 713 C CA . LEU A 1 85 ? 9.523 20.484 11.195 1 96.94 85 LEU A CA 1
ATOM 714 C C . LEU A 1 85 ? 8.766 19.797 12.32 1 96.94 85 LEU A C 1
ATOM 716 O O . LEU A 1 85 ? 7.531 19.781 12.328 1 96.94 85 LEU A O 1
ATOM 720 N N . LEU A 1 86 ? 9.484 19.125 13.188 1 97.31 86 LEU A N 1
ATOM 721 C CA . LEU A 1 86 ? 8.828 18.531 14.336 1 97.31 86 LEU A CA 1
ATOM 722 C C . LEU A 1 86 ? 9.656 18.719 15.602 1 97.31 86 LEU A C 1
ATOM 724 O O . LEU A 1 86 ? 10.812 19.141 15.531 1 97.31 86 LEU A O 1
ATOM 728 N N . ASP A 1 87 ? 9.047 18.5 16.734 1 96.62 87 ASP A N 1
ATOM 729 C CA . ASP A 1 87 ? 9.672 18.578 18.047 1 96.62 87 ASP A CA 1
ATOM 730 C C . ASP A 1 87 ? 9.297 17.375 18.906 1 96.62 87 ASP A C 1
ATOM 732 O O . ASP A 1 87 ? 8.164 16.906 18.859 1 96.62 87 ASP A O 1
ATOM 736 N N . ARG A 1 88 ? 10.32 16.938 19.641 1 95.75 88 ARG A N 1
ATOM 737 C CA . ARG A 1 88 ? 10.086 15.914 20.641 1 95.75 88 ARG A CA 1
ATOM 738 C C . ARG A 1 88 ? 9.891 16.531 22.031 1 95.75 88 ARG A C 1
ATOM 740 O O . ARG A 1 88 ? 10.633 17.438 22.422 1 95.75 88 ARG A O 1
ATOM 747 N N . ARG A 1 89 ? 8.922 16.031 22.625 1 95.94 89 ARG A N 1
ATOM 748 C CA . ARG A 1 89 ? 8.672 16.453 24 1 95.94 89 ARG A CA 1
ATOM 749 C C . ARG A 1 89 ? 8.492 15.25 24.922 1 95.94 89 ARG A C 1
ATOM 751 O O . ARG A 1 89 ? 7.863 14.258 24.531 1 95.94 89 ARG A O 1
ATOM 758 N N . GLN A 1 90 ? 8.977 15.359 26.141 1 94.94 90 GLN A N 1
ATOM 759 C CA . GLN A 1 90 ? 8.805 14.281 27.109 1 94.94 90 GLN A CA 1
ATOM 760 C C . GLN A 1 90 ? 7.359 14.203 27.594 1 94.94 90 GLN A C 1
ATOM 762 O O . GLN A 1 90 ? 6.73 15.227 27.859 1 94.94 90 GLN A O 1
ATOM 767 N N . ASP A 1 91 ? 6.883 12.977 27.672 1 93.5 91 ASP A N 1
ATOM 768 C CA . ASP A 1 91 ? 5.562 12.758 28.266 1 93.5 91 ASP A CA 1
ATOM 769 C C . ASP A 1 91 ? 5.559 13.078 29.75 1 93.5 91 ASP A C 1
ATOM 771 O O . ASP A 1 91 ? 6.34 12.508 30.516 1 93.5 91 ASP A O 1
ATOM 775 N N . PRO A 1 92 ? 4.754 13.938 30.109 1 93.06 92 PRO A N 1
ATOM 776 C CA . PRO A 1 92 ? 4.715 14.281 31.531 1 93.06 92 PRO A CA 1
ATOM 777 C C . PRO A 1 92 ? 4.328 13.102 32.406 1 93.06 92 PRO A C 1
ATOM 779 O O . PRO A 1 92 ? 4.695 13.055 33.594 1 93.06 92 PRO A O 1
ATOM 782 N N . GLN A 1 93 ? 3.652 12.133 31.859 1 94.06 93 GLN A N 1
ATOM 783 C CA . GLN A 1 93 ? 3.176 10.984 32.625 1 94.06 93 GLN A CA 1
ATOM 784 C C . GLN A 1 93 ? 4.176 9.836 32.562 1 94.06 93 GLN A C 1
ATOM 786 O O . GLN A 1 93 ? 4.074 8.883 33.344 1 94.06 93 GLN A O 1
ATOM 791 N N . ASP A 1 94 ? 4.98 9.875 31.688 1 92.31 94 ASP A N 1
ATOM 792 C CA . ASP A 1 94 ? 5.996 8.844 31.5 1 92.31 94 ASP A CA 1
ATOM 793 C C . ASP A 1 94 ? 7.273 9.422 30.906 1 92.31 94 ASP A C 1
ATOM 795 O O . ASP A 1 94 ? 7.41 9.5 29.688 1 92.31 94 ASP A O 1
ATOM 799 N N . ARG A 1 95 ? 8.266 9.672 31.688 1 89.5 95 ARG A N 1
ATOM 800 C CA . ARG A 1 95 ? 9.469 10.383 31.281 1 89.5 95 ARG A CA 1
ATOM 801 C C . ARG A 1 95 ? 10.273 9.578 30.25 1 89.5 95 ARG A C 1
ATOM 803 O O . ARG A 1 95 ? 11.133 10.133 29.562 1 89.5 95 ARG A O 1
ATOM 810 N N . ARG A 1 96 ? 10.016 8.391 30.062 1 90.5 96 ARG A N 1
ATOM 811 C CA . ARG A 1 96 ? 10.75 7.551 29.109 1 90.5 96 ARG A CA 1
ATOM 812 C C . ARG A 1 96 ? 10.133 7.617 27.719 1 90.5 96 ARG A C 1
ATOM 814 O O . ARG A 1 96 ? 10.727 7.148 26.75 1 90.5 96 ARG A O 1
ATOM 821 N N . THR A 1 97 ? 8.961 8.266 27.766 1 94.19 97 THR A N 1
ATOM 822 C CA . THR A 1 97 ? 8.234 8.312 26.516 1 94.19 97 THR A CA 1
ATOM 823 C C . THR A 1 97 ? 8.375 9.688 25.859 1 94.19 97 THR A C 1
ATOM 825 O O . THR A 1 97 ? 8.156 10.711 26.5 1 94.19 97 THR A O 1
ATOM 828 N N . ASN A 1 98 ? 8.719 9.672 24.609 1 95.25 98 ASN A N 1
ATOM 829 C CA . ASN A 1 98 ? 8.781 10.898 23.828 1 95.25 98 ASN A CA 1
ATOM 830 C C . ASN A 1 98 ? 7.539 11.07 22.953 1 95.25 98 ASN A C 1
ATOM 832 O O . ASN A 1 98 ? 7.156 10.141 22.234 1 95.25 98 ASN A O 1
ATOM 836 N N . LEU A 1 99 ? 6.992 12.266 23.078 1 97.31 99 LEU A N 1
ATOM 837 C CA . LEU A 1 99 ? 5.871 12.648 22.234 1 97.31 99 LEU A CA 1
ATOM 838 C C . LEU A 1 99 ? 6.336 13.523 21.078 1 97.31 99 LEU A C 1
ATOM 840 O O . LEU A 1 99 ? 7.199 14.383 21.25 1 97.31 99 LEU A O 1
ATOM 844 N N . ILE A 1 100 ? 5.723 13.352 19.922 1 97.62 100 ILE A N 1
ATOM 845 C CA . ILE A 1 100 ? 6.172 14.047 18.719 1 97.62 100 ILE A CA 1
ATOM 846 C C . ILE A 1 100 ? 5.113 15.055 18.281 1 97.62 100 ILE A C 1
ATOM 848 O O . ILE A 1 100 ? 3.939 14.711 18.141 1 97.62 100 ILE A O 1
ATOM 852 N N . PHE A 1 101 ? 5.586 16.312 18.031 1 97 101 PHE A N 1
ATOM 853 C CA . PHE A 1 101 ? 4.684 17.375 17.625 1 97 101 PHE A CA 1
ATOM 854 C C . PHE A 1 101 ? 5.199 18.062 16.375 1 97 101 PHE A C 1
ATOM 856 O O . PHE A 1 101 ? 6.406 18.266 16.219 1 97 101 PHE A O 1
ATOM 863 N N . LEU A 1 102 ? 4.238 18.453 15.547 1 96.75 102 LEU A N 1
ATOM 864 C CA . LEU A 1 102 ? 4.598 19.344 14.445 1 96.75 102 LEU A CA 1
ATOM 865 C C . LEU A 1 102 ? 4.863 20.766 14.945 1 96.75 102 LEU A C 1
ATOM 867 O O . LEU A 1 102 ? 4.211 21.219 15.883 1 96.75 102 LEU A O 1
ATOM 871 N N . THR A 1 103 ? 5.809 21.391 14.266 1 97 103 THR A N 1
ATOM 872 C CA . THR A 1 103 ? 6.066 22.797 14.602 1 97 103 THR A CA 1
ATOM 873 C C . THR A 1 103 ? 5.344 23.719 13.633 1 97 103 THR A C 1
ATOM 875 O O . THR A 1 103 ? 4.797 23.281 12.625 1 97 103 THR A O 1
ATOM 878 N N . GLU A 1 104 ? 5.367 25.016 13.953 1 96.31 104 GLU A N 1
ATOM 879 C CA . GLU A 1 104 ? 4.793 26.016 13.062 1 96.31 104 GLU A CA 1
ATOM 880 C C . GLU A 1 104 ? 5.527 26.062 11.727 1 96.31 104 GLU A C 1
ATOM 882 O O . GLU A 1 104 ? 4.926 26.359 10.695 1 96.31 104 GLU A O 1
ATOM 887 N N . LYS A 1 105 ? 6.766 25.703 11.781 1 96.5 105 LYS A N 1
ATOM 888 C CA . LYS A 1 105 ? 7.598 25.734 10.578 1 96.5 105 LYS A CA 1
ATOM 889 C C . LYS A 1 105 ? 7.145 24.688 9.57 1 96.5 105 LYS A C 1
ATOM 891 O O . LYS A 1 105 ? 7.469 24.766 8.391 1 96.5 105 LYS A O 1
ATOM 896 N N . SER A 1 106 ? 6.348 23.703 10.047 1 95.88 106 SER A N 1
ATOM 897 C CA . SER A 1 106 ? 5.926 22.625 9.156 1 95.88 106 SER A CA 1
ATOM 898 C C . SER A 1 106 ? 4.656 23 8.398 1 95.88 106 SER A C 1
ATOM 900 O O . SER A 1 106 ? 4.273 22.328 7.441 1 95.88 106 SER A O 1
ATOM 902 N N . GLN A 1 107 ? 4.059 24.078 8.75 1 94.62 107 GLN A N 1
ATOM 903 C CA . GLN A 1 107 ? 2.715 24.391 8.273 1 94.62 107 GLN A CA 1
ATOM 904 C C . GLN A 1 107 ? 2.697 24.578 6.754 1 94.62 107 GLN A C 1
ATOM 906 O O . GLN A 1 107 ? 1.826 24.031 6.074 1 94.62 107 GLN A O 1
ATOM 911 N N . PRO A 1 108 ? 3.656 25.328 6.16 1 94.25 108 PRO A N 1
ATOM 912 C CA . PRO A 1 108 ? 3.648 25.453 4.699 1 94.25 108 PRO A CA 1
ATOM 913 C C . PRO A 1 108 ? 3.762 24.094 4 1 94.25 108 PRO A C 1
ATOM 915 O O . PRO A 1 108 ? 3.039 23.828 3.037 1 94.25 108 PRO A O 1
ATOM 918 N N . LEU A 1 109 ? 4.59 23.266 4.512 1 93.5 109 LEU A N 1
ATOM 919 C CA . LEU A 1 109 ? 4.746 21.922 3.943 1 93.5 109 LEU A CA 1
ATOM 920 C C . LEU A 1 109 ? 3.467 21.109 4.098 1 93.5 109 LEU A C 1
ATOM 922 O O . LEU A 1 109 ? 3.041 20.438 3.158 1 93.5 109 LEU A O 1
ATOM 926 N N . MET A 1 110 ? 2.857 21.219 5.234 1 92.69 110 MET A N 1
ATOM 927 C CA . MET A 1 110 ? 1.616 20.5 5.488 1 92.69 110 MET A CA 1
ATOM 928 C C . MET A 1 110 ? 0.515 20.953 4.535 1 92.69 110 MET A C 1
ATOM 930 O O . MET A 1 110 ? -0.282 20.141 4.066 1 92.69 110 MET A O 1
ATOM 934 N N . ASN A 1 111 ? 0.5 22.234 4.273 1 92.12 111 ASN A N 1
ATOM 935 C CA . ASN A 1 111 ? -0.477 22.766 3.326 1 92.12 111 ASN A CA 1
ATOM 936 C C . ASN A 1 111 ? -0.259 22.203 1.925 1 92.12 111 ASN A C 1
ATOM 938 O O . ASN A 1 111 ? -1.215 21.812 1.25 1 92.12 111 ASN A O 1
ATOM 942 N N . HIS A 1 112 ? 0.986 22.156 1.543 1 91.69 112 HIS A N 1
ATOM 943 C CA . HIS A 1 112 ? 1.301 21.578 0.239 1 91.69 112 HIS A CA 1
ATOM 944 C C . HIS A 1 112 ? 0.915 20.109 0.175 1 91.69 112 HIS A C 1
ATOM 946 O O . HIS A 1 112 ? 0.349 19.641 -0.821 1 91.69 112 HIS A O 1
ATOM 952 N N . MET A 1 113 ? 1.185 19.406 1.208 1 90.5 113 MET A N 1
ATOM 953 C CA . MET A 1 113 ? 0.835 17.984 1.261 1 90.5 113 MET A CA 1
ATOM 954 C C . MET A 1 113 ? -0.675 17.797 1.166 1 90.5 113 MET A C 1
ATOM 956 O O . MET A 1 113 ? -1.148 16.875 0.491 1 90.5 113 MET A O 1
ATOM 960 N N . HIS A 1 114 ? -1.376 18.641 1.838 1 88.38 114 HIS A N 1
ATOM 961 C CA . HIS A 1 114 ? -2.832 18.578 1.784 1 88.38 114 HIS A CA 1
ATOM 962 C C . HIS A 1 114 ? -3.344 18.812 0.367 1 88.38 114 HIS A C 1
ATOM 964 O O . HIS A 1 114 ? -4.242 18.109 -0.101 1 88.38 114 HIS A O 1
ATOM 970 N N . GLU A 1 115 ? -2.783 19.766 -0.294 1 91.31 115 GLU A N 1
ATOM 971 C CA . GLU A 1 115 ? -3.174 20.062 -1.67 1 91.31 115 GLU A CA 1
ATOM 972 C C . GLU A 1 115 ? -2.932 18.875 -2.582 1 91.31 115 GLU A C 1
ATOM 974 O O . GLU A 1 115 ? -3.791 18.516 -3.393 1 91.31 115 GLU A O 1
ATOM 979 N N . ILE A 1 116 ? -1.814 18.281 -2.418 1 90.81 116 ILE A N 1
ATOM 980 C CA . ILE A 1 116 ? -1.464 17.125 -3.232 1 90.81 116 ILE A CA 1
ATOM 981 C C . ILE A 1 116 ? -2.422 15.977 -2.93 1 90.81 116 ILE A C 1
ATOM 983 O O . ILE A 1 116 ? -2.873 15.281 -3.842 1 90.81 116 ILE A O 1
ATOM 987 N N . ALA A 1 117 ? -2.727 15.797 -1.649 1 89.5 117 ALA A N 1
ATOM 988 C CA . ALA A 1 117 ? -3.645 14.734 -1.245 1 89.5 117 ALA A CA 1
ATOM 989 C C . ALA A 1 117 ? -5.027 14.938 -1.856 1 89.5 117 ALA A C 1
ATOM 991 O O . ALA A 1 117 ? -5.652 13.984 -2.326 1 89.5 117 ALA A O 1
ATOM 992 N N . VAL A 1 118 ? -5.469 16.156 -1.858 1 89.75 118 VAL A N 1
ATOM 993 C CA . VAL A 1 118 ? -6.773 16.484 -2.42 1 89.75 118 VAL A CA 1
ATOM 994 C C . VAL A 1 118 ? -6.762 16.25 -3.93 1 89.75 118 VAL A C 1
ATOM 996 O O . VAL A 1 118 ? -7.703 15.664 -4.48 1 89.75 118 VAL A O 1
ATOM 999 N N . GLU A 1 119 ? -5.715 16.656 -4.598 1 91.69 119 GLU A N 1
ATOM 1000 C CA . GLU A 1 119 ? -5.582 16.453 -6.035 1 91.69 119 GLU A CA 1
ATOM 1001 C C . GLU A 1 119 ? -5.59 14.969 -6.379 1 91.69 119 GLU A C 1
ATOM 1003 O O . GLU A 1 119 ? -6.23 14.555 -7.348 1 91.69 119 GLU A O 1
ATOM 1008 N N . ALA A 1 120 ? -4.859 14.195 -5.594 1 91.44 120 ALA A N 1
ATOM 1009 C CA . ALA A 1 120 ? -4.801 12.758 -5.824 1 91.44 120 ALA A CA 1
ATOM 1010 C C . ALA A 1 120 ? -6.172 12.117 -5.652 1 91.44 120 ALA A C 1
ATOM 1012 O O . ALA A 1 120 ? -6.57 11.258 -6.449 1 91.44 120 ALA A O 1
ATOM 1013 N N . LYS A 1 121 ? -6.828 12.508 -4.613 1 91.75 121 LYS A N 1
ATOM 1014 C CA . LYS A 1 121 ? -8.18 12 -4.363 1 91.75 121 LYS A CA 1
ATOM 1015 C C . LYS A 1 121 ? -9.102 12.312 -5.535 1 91.75 121 LYS A C 1
ATOM 1017 O O . LYS A 1 121 ? -9.828 11.438 -6.012 1 91.75 121 LYS A O 1
ATOM 1022 N N . GLU A 1 122 ? -9.023 13.531 -6.012 1 93.81 122 GLU A N 1
ATOM 1023 C CA . GLU A 1 122 ? -9.891 13.938 -7.117 1 93.81 122 GLU A CA 1
ATOM 1024 C C . GLU A 1 122 ? -9.523 13.195 -8.398 1 93.81 122 GLU A C 1
ATOM 1026 O O . GLU A 1 122 ? -10.406 12.836 -9.188 1 93.81 122 GLU A O 1
ATOM 1031 N N . ALA A 1 123 ? -8.281 12.977 -8.594 1 94.88 123 ALA A N 1
ATOM 1032 C CA . ALA A 1 123 ? -7.852 12.195 -9.75 1 94.88 123 ALA A CA 1
ATOM 1033 C C . ALA A 1 123 ? -8.344 10.758 -9.664 1 94.88 123 ALA A C 1
ATOM 1035 O O . ALA A 1 123 ? -8.852 10.203 -10.641 1 94.88 123 ALA A O 1
ATOM 1036 N N . ALA A 1 124 ? -8.242 10.156 -8.477 1 94.88 124 ALA A N 1
ATOM 1037 C CA . ALA A 1 124 ? -8.625 8.766 -8.258 1 94.88 124 ALA A CA 1
ATOM 1038 C C . ALA A 1 124 ? -10.125 8.57 -8.414 1 94.88 124 ALA A C 1
ATOM 1040 O O . ALA A 1 124 ? -10.586 7.516 -8.852 1 94.88 124 ALA A O 1
ATOM 1041 N N . LEU A 1 125 ? -10.82 9.594 -8.086 1 95.69 125 LEU A N 1
ATOM 1042 C CA . LEU A 1 125 ? -12.273 9.469 -8.047 1 95.69 125 LEU A CA 1
ATOM 1043 C C . LEU A 1 125 ? -12.922 10.211 -9.203 1 95.69 125 LEU A C 1
ATOM 1045 O O . LEU A 1 125 ? -14.094 10.594 -9.133 1 95.69 125 LEU A O 1
ATOM 1049 N N . LYS A 1 126 ? -12.109 10.477 -10.18 1 96.06 126 LYS A N 1
ATOM 1050 C CA . LYS A 1 126 ? -12.664 11.07 -11.391 1 96.06 126 LYS A CA 1
ATOM 1051 C C . LYS A 1 126 ? -13.883 10.297 -11.883 1 96.06 126 LYS A C 1
ATOM 1053 O O . LYS A 1 126 ? -13.867 9.062 -11.922 1 96.06 126 LYS A O 1
ATOM 1058 N N . ASN A 1 127 ? -15.008 10.953 -12.102 1 95.38 127 ASN A N 1
ATOM 1059 C CA . ASN A 1 127 ? -16.25 10.422 -12.641 1 95.38 127 ASN A CA 1
ATOM 1060 C C . ASN A 1 127 ? -17.016 9.602 -11.594 1 95.38 127 ASN A C 1
ATOM 1062 O O . ASN A 1 127 ? -17.797 8.719 -11.938 1 95.38 127 ASN A O 1
ATOM 1066 N N . PHE A 1 128 ? -16.625 9.695 -10.391 1 96.81 128 PHE A N 1
ATOM 1067 C CA . PHE A 1 128 ? -17.469 9.227 -9.297 1 96.81 128 PHE A CA 1
ATOM 1068 C C . PHE A 1 128 ? -18.469 10.297 -8.875 1 96.81 128 PHE A C 1
ATOM 1070 O O . PHE A 1 128 ? -18.094 11.461 -8.703 1 96.81 128 PHE A O 1
ATOM 1077 N N . ASN A 1 129 ? -19.672 9.992 -8.758 1 96.62 129 ASN A N 1
ATOM 1078 C CA . ASN A 1 129 ? -20.609 10.945 -8.164 1 96.62 129 ASN A CA 1
ATOM 1079 C C . ASN A 1 129 ? -20.531 10.922 -6.641 1 96.62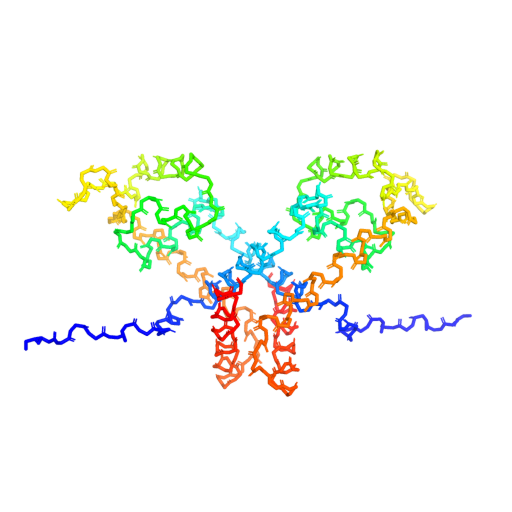 129 ASN A C 1
ATOM 1081 O O . ASN A 1 129 ? -19.828 10.094 -6.059 1 96.62 129 ASN A O 1
ATOM 1085 N N . GLU A 1 130 ? -21.219 11.797 -5.996 1 94 130 GLU A N 1
ATOM 1086 C CA . GLU A 1 130 ? -21.094 11.938 -4.547 1 94 130 GLU A CA 1
ATOM 1087 C C . GLU A 1 130 ? -21.578 10.68 -3.832 1 94 130 GLU A C 1
ATOM 1089 O O . GLU A 1 130 ? -21 10.266 -2.826 1 94 130 GLU A O 1
ATOM 1094 N N . GLY A 1 131 ? -22.562 10.039 -4.328 1 95.94 131 GLY A N 1
ATOM 1095 C CA . GLY A 1 131 ? -23.047 8.797 -3.75 1 95.94 131 GLY A CA 1
ATOM 1096 C C . GLY A 1 131 ? -22.047 7.664 -3.846 1 95.94 131 GLY A C 1
ATOM 1097 O O . GLY A 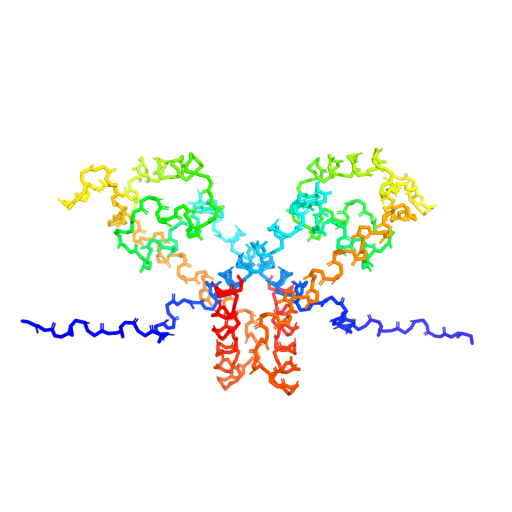1 131 ? -21.844 6.918 -2.885 1 95.94 131 GLY A O 1
ATOM 1098 N N . GLU A 1 132 ? -21.438 7.547 -4.984 1 96 132 GLU A N 1
ATOM 1099 C CA . GLU A 1 132 ? -20.406 6.531 -5.188 1 96 132 GLU A CA 1
ATOM 1100 C C . GLU A 1 132 ? -19.219 6.758 -4.262 1 96 132 GLU A C 1
ATOM 1102 O O . GLU A 1 132 ? -18.656 5.805 -3.705 1 96 132 GLU A O 1
ATOM 1107 N N . ARG A 1 133 ? -18.875 8.016 -4.078 1 93.94 133 ARG A N 1
ATOM 1108 C CA . ARG A 1 133 ? -17.75 8.367 -3.203 1 93.94 133 ARG A CA 1
ATOM 1109 C C . ARG A 1 133 ? -18.047 7.969 -1.76 1 93.94 133 ARG A C 1
ATOM 1111 O O . ARG A 1 133 ? -17.188 7.426 -1.071 1 93.94 133 ARG A O 1
ATOM 1118 N N . GLU A 1 134 ? -19.188 8.219 -1.338 1 92.81 134 GLU A N 1
ATOM 1119 C CA . GLU A 1 134 ? -19.578 7.895 0.032 1 92.81 134 GLU A CA 1
ATOM 1120 C C . GLU A 1 134 ? -19.625 6.387 0.254 1 92.81 134 GLU A C 1
ATOM 1122 O O . GLU A 1 134 ? -19.156 5.891 1.287 1 92.81 134 GLU A O 1
ATOM 1127 N N . ILE A 1 135 ? -20.125 5.672 -0.706 1 94.38 135 ILE A N 1
ATOM 1128 C CA . ILE A 1 135 ? -20.203 4.219 -0.617 1 94.38 135 ILE A CA 1
ATOM 1129 C C . ILE A 1 135 ? -18.781 3.643 -0.552 1 94.38 135 ILE A C 1
ATOM 1131 O O . ILE A 1 135 ? -18.484 2.785 0.286 1 94.38 135 ILE A O 1
ATOM 1135 N N . LEU A 1 136 ? -17.953 4.129 -1.427 1 94 136 LEU A N 1
ATOM 1136 C CA . LEU A 1 136 ? -16.578 3.662 -1.444 1 94 136 LEU A CA 1
ATOM 1137 C C . LEU A 1 136 ? -15.891 3.92 -0.103 1 94 136 LEU A C 1
ATOM 1139 O O . LEU A 1 136 ? -15.211 3.041 0.433 1 94 136 LEU A O 1
ATOM 1143 N N . ARG A 1 137 ? -16.062 5.109 0.389 1 92.31 137 ARG A N 1
ATOM 1144 C CA . ARG A 1 137 ? -15.484 5.445 1.686 1 92.31 137 ARG A CA 1
ATOM 1145 C C . ARG A 1 137 ? -15.977 4.5 2.771 1 92.31 137 ARG A C 1
ATOM 1147 O O . ARG A 1 137 ? -15.188 3.971 3.553 1 92.31 137 ARG A O 1
ATOM 1154 N N . ASP A 1 138 ? -17.234 4.258 2.773 1 93.06 138 ASP A N 1
ATOM 1155 C CA . ASP A 1 138 ? -17.828 3.373 3.773 1 93.06 138 ASP A CA 1
ATOM 1156 C C . ASP A 1 138 ? -17.266 1.96 3.66 1 93.06 138 ASP A C 1
ATOM 1158 O O . ASP A 1 138 ? -16.938 1.332 4.672 1 93.06 138 ASP A O 1
ATOM 1162 N N . TYR A 1 139 ? -17.172 1.474 2.461 1 93.94 139 TYR A N 1
ATOM 1163 C CA . TYR A 1 139 ? -16.641 0.128 2.246 1 93.94 139 TYR A CA 1
ATOM 1164 C C . TYR A 1 139 ? -15.188 0.029 2.68 1 93.94 139 TYR A C 1
ATOM 1166 O O . TYR A 1 139 ? -14.781 -0.97 3.273 1 93.94 139 TYR A O 1
ATOM 1174 N N . LEU A 1 140 ? -14.398 1.046 2.41 1 93.19 140 LEU A N 1
ATOM 1175 C CA . LEU A 1 140 ? -12.992 1.041 2.809 1 93.19 140 LEU A CA 1
ATOM 1176 C C . LEU A 1 140 ? -12.859 1.081 4.328 1 93.19 140 LEU A C 1
ATOM 1178 O O . LEU A 1 140 ? -11.977 0.437 4.895 1 93.19 140 LEU A O 1
ATOM 1182 N N . VAL A 1 141 ? -13.734 1.836 4.965 1 92.06 141 VAL A N 1
ATOM 1183 C CA . VAL A 1 141 ? -13.727 1.899 6.422 1 92.06 141 VAL A CA 1
ATOM 1184 C C . VAL A 1 141 ? -14.039 0.522 7.004 1 92.06 141 VAL A C 1
ATOM 1186 O O . VAL A 1 141 ? -13.344 0.047 7.902 1 92.06 141 VAL A O 1
ATOM 1189 N N . ARG A 1 142 ? -15.047 -0.113 6.48 1 94.69 142 ARG A N 1
ATOM 1190 C CA . ARG A 1 142 ? -15.414 -1.448 6.941 1 94.69 142 ARG A CA 1
ATOM 1191 C C . ARG A 1 142 ? -14.281 -2.439 6.707 1 94.69 142 ARG A C 1
ATOM 1193 O O . ARG A 1 142 ? -13.984 -3.27 7.574 1 94.69 142 ARG A O 1
ATOM 1200 N N . MET A 1 143 ? -13.688 -2.344 5.562 1 94.12 143 MET A N 1
ATOM 1201 C CA . MET A 1 143 ? -12.555 -3.213 5.246 1 94.12 143 MET A CA 1
ATOM 1202 C C . MET A 1 143 ? -11.414 -3.002 6.234 1 94.12 143 MET A C 1
ATOM 1204 O O . MET A 1 143 ? -10.812 -3.967 6.711 1 94.12 143 MET A O 1
ATOM 1208 N N . ARG A 1 144 ? -11.109 -1.787 6.504 1 92.19 144 ARG A N 1
ATOM 1209 C CA . ARG A 1 144 ? -10.039 -1.459 7.438 1 92.19 144 ARG A CA 1
ATOM 1210 C C . ARG A 1 144 ? -10.32 -2.043 8.82 1 92.19 144 ARG A C 1
ATOM 1212 O O . ARG A 1 144 ? -9.422 -2.604 9.453 1 92.19 144 ARG A O 1
ATOM 1219 N N . GLU A 1 145 ? -11.523 -1.901 9.281 1 93.44 145 GLU A N 1
ATOM 1220 C CA . GLU A 1 145 ? -11.898 -2.436 10.586 1 93.44 145 GLU A CA 1
ATOM 1221 C C . GLU A 1 145 ? -11.773 -3.955 10.617 1 93.44 145 GLU A C 1
ATOM 1223 O O . GLU A 1 145 ? -11.297 -4.523 11.602 1 93.44 145 GLU A O 1
ATOM 1228 N N . ASN A 1 146 ? -12.234 -4.586 9.57 1 95.75 146 ASN A N 1
ATOM 1229 C CA . ASN A 1 146 ? -12.094 -6.031 9.469 1 95.75 146 ASN A CA 1
ATOM 1230 C C . ASN A 1 146 ? -10.633 -6.461 9.539 1 95.75 146 ASN A C 1
ATOM 1232 O O . ASN A 1 146 ? -10.289 -7.41 10.25 1 95.75 146 ASN A O 1
ATOM 1236 N N . MET A 1 147 ? -9.781 -5.719 8.797 1 93.19 147 MET A N 1
ATOM 1237 C CA . MET A 1 147 ? -8.367 -6.09 8.742 1 93.19 147 MET A CA 1
ATOM 1238 C C . MET A 1 147 ? -7.676 -5.801 10.062 1 93.19 147 MET A C 1
ATOM 1240 O O . MET A 1 147 ? -6.754 -6.52 10.461 1 93.19 147 MET A O 1
ATOM 1244 N N . ALA A 1 148 ? -8.117 -4.742 10.742 1 89.75 148 ALA A N 1
ATOM 1245 C CA . ALA A 1 148 ? -7.551 -4.398 12.047 1 89.75 148 ALA A CA 1
ATOM 1246 C C . ALA A 1 148 ? -7.816 -5.5 13.07 1 89.75 148 ALA A C 1
ATOM 1248 O O . ALA A 1 148 ? -7.023 -5.699 13.992 1 89.75 148 ALA A O 1
ATOM 1249 N N . SER A 1 149 ? -8.914 -6.266 12.828 1 90.56 149 SER A N 1
ATOM 1250 C CA . SER A 1 149 ? -9.312 -7.305 13.773 1 90.56 149 SER A CA 1
ATOM 1251 C C . SER A 1 149 ? -8.844 -8.68 13.312 1 90.56 149 SER A C 1
ATOM 1253 O O . SER A 1 149 ? -9.047 -9.68 14.008 1 90.56 149 SER A O 1
ATOM 1255 N N . ALA A 1 150 ? -8.305 -8.789 12.195 1 89 150 ALA A N 1
ATOM 1256 C CA . ALA A 1 150 ? -7.945 -10.078 11.609 1 89 150 ALA A CA 1
ATOM 1257 C C . ALA A 1 150 ? -6.531 -10.484 12 1 89 150 ALA A C 1
ATOM 1259 O O . ALA A 1 150 ? -5.664 -9.625 12.203 1 89 150 ALA A O 1
ATOM 1260 N N . MET B 1 1 ? -15.805 19 33.906 1 17.66 1 MET B N 1
ATOM 1261 C CA . MET B 1 1 ? -15.938 17.547 33.781 1 17.66 1 MET B CA 1
ATOM 1262 C C . MET B 1 1 ? -16.406 17.172 32.375 1 17.66 1 MET B C 1
ATOM 1264 O O . MET B 1 1 ? -17.531 16.703 32.188 1 17.66 1 MET B O 1
ATOM 1268 N N . ILE B 1 2 ? -16.281 18.047 31.375 1 25.38 2 ILE B N 1
ATOM 1269 C CA . ILE B 1 2 ? -16.828 18.016 30.016 1 25.38 2 ILE B CA 1
ATOM 1270 C C . ILE B 1 2 ? -16.641 16.625 29.422 1 25.38 2 ILE B C 1
ATOM 1272 O O . ILE B 1 2 ? -15.578 16.016 29.547 1 25.38 2 ILE B O 1
ATOM 1276 N N . ASP B 1 3 ? -17.688 15.727 29.359 1 25.66 3 ASP B N 1
ATOM 1277 C CA . ASP B 1 3 ? -17.859 14.32 29 1 25.66 3 ASP B CA 1
ATOM 1278 C C . ASP B 1 3 ? -17.047 13.969 27.75 1 25.66 3 ASP B C 1
ATOM 1280 O O . ASP B 1 3 ? -17.25 14.555 26.688 1 25.66 3 ASP B O 1
ATOM 1284 N N . PRO B 1 4 ? -15.852 13.82 27.688 1 27.64 4 PRO B N 1
ATOM 1285 C CA . PRO B 1 4 ? -14.773 13.93 26.703 1 27.64 4 PRO B CA 1
ATOM 1286 C C . PRO B 1 4 ? -14.977 13.023 25.484 1 27.64 4 PRO B C 1
ATOM 1288 O O . PRO B 1 4 ? -15.031 11.805 25.625 1 27.64 4 PRO B O 1
ATOM 1291 N N . GLN B 1 5 ? -16.203 13.133 24.641 1 29.66 5 GLN B N 1
ATOM 1292 C CA . GLN B 1 5 ? -16.906 12.625 23.484 1 29.66 5 GLN B CA 1
ATOM 1293 C C . GLN B 1 5 ? -15.984 11.828 22.562 1 29.66 5 GLN B C 1
ATOM 1295 O O . GLN B 1 5 ? -14.773 12.055 22.562 1 29.66 5 GLN B O 1
ATOM 1300 N N . GLU B 1 6 ? -16.422 10.461 22.312 1 29.95 6 GLU B N 1
ATOM 1301 C CA . GLU B 1 6 ? -16.234 9.336 21.406 1 29.95 6 GLU B CA 1
ATOM 1302 C C . GLU B 1 6 ? -15.766 9.805 20.031 1 29.95 6 GLU B C 1
ATOM 1304 O O . GLU B 1 6 ? -16.562 10.328 19.234 1 29.95 6 GLU B O 1
ATOM 1309 N N . HIS B 1 7 ? -14.969 10.477 19.797 1 31.73 7 HIS B N 1
ATOM 1310 C CA . HIS B 1 7 ? -14.07 10.812 18.703 1 31.73 7 HIS B CA 1
ATOM 1311 C C . HIS B 1 7 ? -14.008 9.68 17.688 1 31.73 7 HIS B C 1
ATOM 1313 O O . HIS B 1 7 ? -13.344 8.664 17.922 1 31.73 7 HIS B O 1
ATOM 1319 N N . SER B 1 8 ? -15.297 9.039 17.094 1 34 8 SER B N 1
ATOM 1320 C CA . SER B 1 8 ? -15.984 8.258 16.062 1 34 8 SER B CA 1
ATOM 1321 C C . SER B 1 8 ? -15.07 7.973 14.875 1 34 8 SER B C 1
ATOM 1323 O O . SER B 1 8 ? -14.055 8.648 14.695 1 34 8 SER B O 1
ATOM 1325 N N . LEU B 1 9 ? -15.469 6.891 14.023 1 34.97 9 LEU B N 1
ATOM 1326 C CA . LEU B 1 9 ? -15.219 6.512 12.633 1 34.97 9 LEU B CA 1
ATOM 1327 C C . LEU B 1 9 ? -15.148 7.746 11.742 1 34.97 9 LEU B C 1
ATOM 1329 O O . LEU B 1 9 ? -15.141 7.629 10.516 1 34.97 9 LEU B O 1
ATOM 1333 N N . ASP B 1 10 ? -15.953 8.984 12 1 35.28 10 ASP B N 1
ATOM 1334 C CA . ASP B 1 10 ? -16.453 10.211 11.383 1 35.28 10 ASP B CA 1
ATOM 1335 C C . ASP B 1 10 ? -15.406 10.844 10.477 1 35.28 10 ASP B C 1
ATOM 1337 O O . ASP B 1 10 ? -15.734 11.352 9.398 1 35.28 10 ASP B O 1
ATOM 1341 N N . ASP B 1 11 ? -14.422 11.617 11.156 1 38.31 11 ASP B N 1
ATOM 1342 C CA . ASP B 1 11 ? -13.602 12.656 10.547 1 38.31 11 ASP B CA 1
ATOM 1343 C C . ASP B 1 11 ? -12.961 12.164 9.25 1 38.31 11 ASP B C 1
ATOM 1345 O O . ASP B 1 11 ? -12.305 11.117 9.234 1 38.31 11 ASP B O 1
ATOM 1349 N N . LEU B 1 12 ? -13.602 12.148 8.18 1 42.12 12 LEU B N 1
ATOM 1350 C CA . LEU B 1 12 ? -13.297 12.328 6.766 1 42.12 12 LEU B CA 1
ATOM 1351 C C . LEU B 1 12 ? -11.812 12.609 6.562 1 42.12 12 LEU B C 1
ATOM 1353 O O . LEU B 1 12 ? -11.367 12.844 5.434 1 42.12 12 LEU B O 1
ATOM 1357 N N . ARG B 1 13 ? -10.883 12.977 7.703 1 45.09 13 ARG B N 1
ATOM 1358 C CA . ARG B 1 13 ? -9.508 13.047 8.18 1 45.09 13 ARG B CA 1
ATOM 1359 C C . ARG B 1 13 ? -8.742 11.773 7.84 1 45.09 13 ARG B C 1
ATOM 1361 O O . ARG B 1 13 ? -7.527 11.711 8.008 1 45.09 13 ARG B O 1
ATOM 1368 N N . HIS B 1 14 ? -9.383 10.703 7.734 1 55.12 14 HIS B N 1
ATOM 1369 C CA . HIS B 1 14 ? -8.445 9.867 7 1 55.12 14 HIS B CA 1
ATOM 1370 C C . HIS B 1 14 ? -8.68 9.969 5.496 1 55.12 14 HIS B C 1
ATOM 1372 O O . HIS B 1 14 ? -9.688 9.469 4.984 1 55.12 14 HIS B O 1
ATOM 1378 N N . GLY B 1 15 ? -8.352 11.109 5.07 1 71.25 15 GLY B N 1
ATOM 1379 C CA . GLY B 1 15 ? -8.414 11.281 3.627 1 71.25 15 GLY B CA 1
ATOM 1380 C C . GLY B 1 15 ? -8.336 9.969 2.867 1 71.25 15 GLY B C 1
ATOM 1381 O O . GLY B 1 15 ? -7.973 8.938 3.434 1 71.25 15 GLY B O 1
ATOM 1382 N N . PHE B 1 16 ? -9.188 9.953 1.905 1 79.88 16 PHE B N 1
ATOM 1383 C CA . PHE B 1 16 ? -9.266 8.82 0.995 1 79.88 16 PHE B CA 1
ATOM 1384 C C . PHE B 1 16 ? -7.902 8.172 0.805 1 79.88 16 PHE B C 1
ATOM 1386 O O . PHE B 1 16 ? -7.773 6.949 0.867 1 79.88 16 PHE B O 1
ATOM 13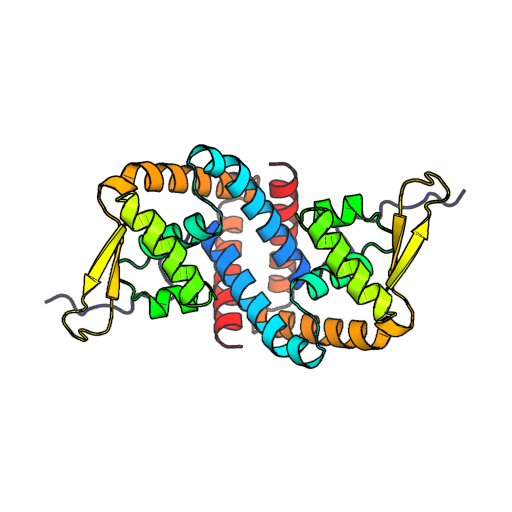93 N N . GLY B 1 17 ? -6.996 9.055 0.758 1 83.25 17 GLY B N 1
ATOM 1394 C CA . GLY B 1 17 ? -5.645 8.555 0.558 1 83.25 17 GLY B CA 1
ATOM 1395 C C . GLY B 1 17 ? -5.098 7.805 1.758 1 83.25 17 GLY B C 1
ATOM 1396 O O . GLY B 1 17 ? -4.457 6.766 1.606 1 83.25 17 GLY B O 1
ATOM 1397 N N . PHE B 1 18 ? -5.41 8.312 2.891 1 83.38 18 PHE B N 1
ATOM 1398 C CA . PHE B 1 18 ? -4.961 7.652 4.113 1 83.38 18 PHE B CA 1
ATOM 1399 C C . PHE B 1 18 ? -5.695 6.332 4.312 1 83.38 18 PHE B C 1
ATOM 1401 O O . PHE B 1 18 ? -5.09 5.328 4.691 1 83.38 18 PHE B O 1
ATOM 1408 N N . LEU B 1 19 ? -6.91 6.32 4.074 1 87.19 19 LEU B N 1
ATOM 1409 C CA . LEU B 1 19 ? -7.715 5.113 4.23 1 87.19 19 LEU B CA 1
ATOM 1410 C C . LEU B 1 19 ? -7.211 4.004 3.311 1 87.19 19 LEU B C 1
ATOM 1412 O O . LEU B 1 19 ? -7.078 2.854 3.734 1 87.19 19 LEU B O 1
ATOM 1416 N N . MET B 1 20 ? -6.977 4.32 2.096 1 89.38 20 MET B N 1
ATOM 1417 C CA . MET B 1 20 ? -6.426 3.361 1.143 1 89.38 20 MET B CA 1
ATOM 1418 C C . MET B 1 20 ? -5.086 2.822 1.626 1 89.38 20 MET B C 1
ATOM 1420 O O . MET B 1 20 ? -4.855 1.611 1.612 1 89.38 20 MET B O 1
ATOM 1424 N N . HIS B 1 21 ? -4.305 3.725 2.078 1 87.75 21 HIS B N 1
ATOM 1425 C CA . HIS B 1 21 ? -2.977 3.354 2.551 1 87.75 21 HIS B CA 1
ATOM 1426 C C . HIS B 1 21 ? -3.059 2.447 3.773 1 87.75 21 HIS B C 1
ATOM 1428 O O . HIS B 1 21 ? -2.412 1.397 3.818 1 87.75 21 HIS B O 1
ATOM 1434 N N . ASP B 1 22 ? -3.824 2.887 4.727 1 87.31 22 ASP B N 1
ATOM 1435 C CA . ASP B 1 22 ? -3.91 2.158 5.992 1 87.31 22 ASP B CA 1
ATOM 1436 C C . ASP B 1 22 ? -4.535 0.779 5.789 1 87.31 22 ASP B C 1
ATOM 1438 O O . ASP B 1 22 ? -4.094 -0.201 6.391 1 87.31 22 ASP B O 1
ATOM 1442 N N . THR B 1 23 ? -5.551 0.64 4.961 1 91.12 23 THR B N 1
ATOM 1443 C CA . THR B 1 23 ? -6.18 -0.644 4.672 1 91.12 23 THR B CA 1
ATOM 1444 C C . THR B 1 23 ? -5.199 -1.586 3.98 1 91.12 23 THR B C 1
ATOM 1446 O O . THR B 1 23 ? -5.09 -2.756 4.352 1 91.12 23 THR B O 1
ATOM 1449 N N . THR B 1 24 ? -4.516 -1.048 3.051 1 91.56 24 THR B N 1
ATOM 1450 C CA . THR B 1 24 ? -3.537 -1.856 2.332 1 91.56 24 THR B CA 1
ATOM 1451 C C . THR B 1 24 ? -2.402 -2.283 3.26 1 91.56 24 THR B C 1
ATOM 1453 O O . THR B 1 24 ? -1.915 -3.412 3.176 1 91.56 24 THR B O 1
ATOM 1456 N N . ARG B 1 25 ? -1.951 -1.366 4.141 1 88.56 25 ARG B N 1
ATOM 1457 C CA . ARG B 1 25 ? -0.927 -1.693 5.129 1 88.56 25 ARG B CA 1
ATOM 1458 C C . ARG B 1 25 ? -1.364 -2.863 6.004 1 88.56 25 ARG B C 1
ATOM 1460 O O . ARG B 1 25 ? -0.586 -3.789 6.246 1 88.56 25 ARG B O 1
ATOM 1467 N N . LEU B 1 26 ? -2.555 -2.809 6.473 1 90.69 26 LEU B N 1
ATOM 1468 C CA . LEU B 1 26 ? -3.08 -3.865 7.328 1 90.69 26 LEU B CA 1
ATOM 1469 C C . LEU B 1 26 ? -3.188 -5.18 6.562 1 90.69 26 LEU B C 1
ATOM 1471 O O . LEU B 1 26 ? -2.916 -6.25 7.117 1 90.69 26 LEU B O 1
ATOM 1475 N N . MET B 1 27 ? -3.572 -5.109 5.34 1 91 27 MET B N 1
ATOM 1476 C CA . MET B 1 27 ? -3.621 -6.309 4.504 1 91 27 MET B CA 1
ATOM 1477 C C . MET B 1 27 ? -2.229 -6.898 4.32 1 91 27 MET B C 1
ATOM 1479 O O . MET B 1 27 ? -2.049 -8.117 4.41 1 91 27 MET B O 1
ATOM 1483 N N . ASN B 1 28 ? -1.301 -6.051 4.062 1 89.88 28 ASN B N 1
ATOM 1484 C CA . ASN B 1 28 ? 0.076 -6.5 3.893 1 89.88 28 ASN B CA 1
ATO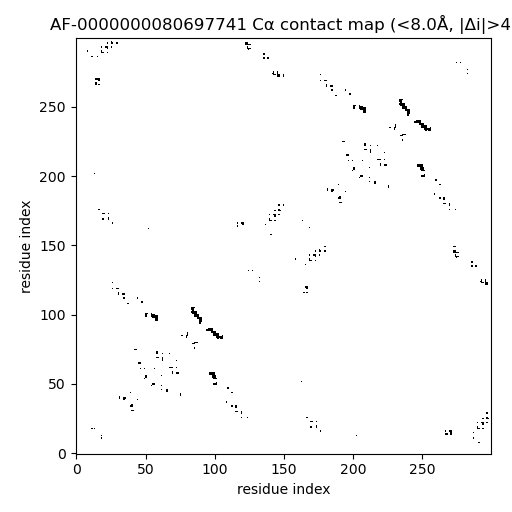M 1485 C C . ASN B 1 28 ? 0.619 -7.133 5.172 1 89.88 28 ASN B C 1
ATOM 1487 O O . ASN B 1 28 ? 1.372 -8.109 5.117 1 89.88 28 ASN B O 1
ATOM 1491 N N . ARG B 1 29 ? 0.295 -6.531 6.25 1 88.88 29 ARG B N 1
ATOM 1492 C CA . ARG B 1 29 ? 0.692 -7.125 7.52 1 88.88 29 ARG B CA 1
ATOM 1493 C C . ARG B 1 29 ? 0.127 -8.531 7.668 1 88.88 29 ARG B C 1
ATOM 1495 O O . ARG B 1 29 ? 0.797 -9.43 8.195 1 88.88 29 ARG B O 1
ATOM 1502 N N . TYR B 1 30 ? -1.112 -8.711 7.27 1 90.62 30 TYR B N 1
ATOM 1503 C CA . TYR B 1 30 ? -1.757 -10.016 7.277 1 90.62 30 TYR B CA 1
ATOM 1504 C C . TYR B 1 30 ? -0.962 -11.023 6.453 1 90.62 30 TYR B C 1
ATOM 1506 O O . TYR B 1 30 ? -0.725 -12.148 6.898 1 90.62 30 TYR B O 1
ATOM 1514 N N . TYR B 1 31 ? -0.481 -10.547 5.289 1 89.44 31 TYR B N 1
ATOM 1515 C CA . TYR B 1 31 ? 0.323 -11.398 4.418 1 89.44 31 TYR B CA 1
ATOM 1516 C C . TYR B 1 31 ? 1.663 -11.727 5.066 1 89.44 31 TYR B C 1
ATOM 1518 O O . TYR B 1 31 ? 2.074 -12.891 5.098 1 89.44 31 TYR B O 1
ATOM 1526 N N . ASP B 1 32 ? 2.262 -10.766 5.555 1 88.56 32 ASP B N 1
ATOM 1527 C CA . ASP B 1 32 ? 3.596 -10.914 6.125 1 88.56 32 ASP B CA 1
ATOM 1528 C C . ASP B 1 32 ? 3.604 -11.977 7.227 1 88.56 32 ASP B C 1
ATOM 1530 O O . ASP B 1 32 ? 4.484 -12.836 7.266 1 88.56 32 ASP B O 1
ATOM 1534 N N . ARG B 1 33 ? 2.66 -11.93 8.055 1 89.12 33 ARG B N 1
ATOM 1535 C CA . ARG B 1 33 ? 2.582 -12.844 9.195 1 89.12 33 ARG B CA 1
ATOM 1536 C C . ARG B 1 33 ? 2.449 -14.289 8.727 1 89.12 33 ARG B C 1
ATOM 1538 O O . ARG B 1 33 ? 2.885 -15.211 9.422 1 89.12 33 ARG B O 1
ATOM 1545 N N . ARG B 1 34 ? 1.889 -14.461 7.582 1 89.75 34 ARG B N 1
ATOM 1546 C CA . ARG B 1 34 ? 1.57 -15.812 7.145 1 89.75 34 ARG B CA 1
ATOM 1547 C C . ARG B 1 34 ? 2.605 -16.328 6.148 1 89.75 34 ARG B C 1
ATOM 1549 O O . ARG B 1 34 ? 2.85 -17.531 6.062 1 89.75 34 ARG B O 1
ATOM 1556 N N . VAL B 1 35 ? 3.242 -15.469 5.445 1 88.19 35 VAL B N 1
ATOM 1557 C CA . VAL B 1 35 ? 4.145 -15.922 4.391 1 88.19 35 VAL B CA 1
ATOM 1558 C C . VAL B 1 35 ? 5.543 -16.141 4.965 1 88.19 35 VAL B C 1
ATOM 1560 O O . VAL B 1 35 ? 6.371 -16.828 4.359 1 88.19 35 VAL B O 1
ATOM 1563 N N . ARG B 1 36 ? 5.758 -15.578 6.113 1 87.25 36 ARG B N 1
ATOM 1564 C CA . ARG B 1 36 ? 7.07 -15.68 6.742 1 87.25 36 ARG B CA 1
ATOM 1565 C C . ARG B 1 36 ? 7.488 -17.141 6.918 1 87.25 36 ARG B C 1
ATOM 1567 O O . ARG B 1 36 ? 8.672 -17.469 6.797 1 87.25 36 ARG B O 1
ATOM 1574 N N . ILE B 1 37 ? 6.59 -17.969 7.113 1 89.56 37 ILE B N 1
ATOM 1575 C CA . ILE B 1 37 ? 6.883 -19.375 7.375 1 89.56 37 ILE B CA 1
ATOM 1576 C C . ILE B 1 37 ? 7.438 -20.031 6.113 1 89.56 37 ILE B C 1
ATOM 1578 O O . ILE B 1 37 ? 8.047 -21.094 6.18 1 89.56 37 ILE B O 1
ATOM 1582 N N . TYR B 1 38 ? 7.285 -19.359 5.008 1 90.12 38 TYR B N 1
ATOM 1583 C CA . TYR B 1 38 ? 7.742 -19.938 3.748 1 90.12 38 TYR B CA 1
ATOM 1584 C C . TYR B 1 38 ? 9.062 -19.312 3.311 1 90.12 38 TYR B C 1
ATOM 1586 O O . TYR B 1 38 ? 9.555 -19.594 2.215 1 90.12 38 TYR B O 1
ATOM 1594 N N . GLY B 1 39 ? 9.547 -18.359 4.09 1 88.81 39 GLY B N 1
ATOM 1595 C CA . GLY B 1 39 ? 10.852 -17.766 3.824 1 88.81 39 GLY B CA 1
ATOM 1596 C C . GLY B 1 39 ? 10.82 -16.734 2.717 1 88.81 39 GLY B C 1
ATOM 1597 O O . GLY B 1 39 ? 11.836 -16.469 2.078 1 88.81 39 GLY B O 1
ATOM 1598 N N . ILE B 1 40 ? 9.664 -16.25 2.336 1 89.88 40 ILE B N 1
ATOM 1599 C CA . ILE B 1 40 ? 9.547 -15.266 1.269 1 89.88 40 ILE B CA 1
ATOM 1600 C C . ILE B 1 40 ? 9.258 -13.891 1.863 1 89.88 40 ILE B C 1
ATOM 1602 O O . ILE B 1 40 ? 8.477 -13.773 2.812 1 89.88 40 ILE B O 1
ATOM 1606 N N . SER B 1 41 ? 9.867 -12.859 1.353 1 89.56 41 SER B N 1
ATOM 1607 C CA . SER B 1 41 ? 9.672 -11.477 1.779 1 89.56 41 SER B CA 1
ATOM 1608 C C . SER B 1 41 ? 8.477 -10.852 1.078 1 89.56 41 SER B C 1
ATOM 1610 O O . SER B 1 41 ? 7.902 -11.438 0.161 1 89.56 41 SER B O 1
ATOM 1612 N N . ARG B 1 42 ? 8.164 -9.664 1.479 1 88.06 42 ARG B N 1
ATOM 1613 C CA . ARG B 1 42 ? 7.086 -8.898 0.853 1 88.06 42 ARG B CA 1
ATOM 1614 C C . ARG B 1 42 ? 7.387 -8.641 -0.62 1 88.06 42 ARG B C 1
ATOM 1616 O O . ARG B 1 42 ? 6.5 -8.766 -1.47 1 88.06 42 ARG B O 1
ATOM 1623 N N . THR B 1 43 ? 8.602 -8.281 -0.846 1 89.94 43 THR B N 1
ATOM 1624 C CA . THR B 1 43 ? 9 -8.008 -2.223 1 89.94 43 THR B CA 1
ATOM 1625 C C . THR B 1 43 ? 8.883 -9.266 -3.078 1 89.94 43 THR B C 1
ATOM 1627 O O . THR B 1 43 ? 8.414 -9.211 -4.215 1 89.94 43 THR B O 1
ATOM 1630 N N . GLN B 1 44 ? 9.25 -10.336 -2.506 1 92.12 44 GLN B N 1
ATOM 1631 C CA . GLN B 1 44 ? 9.172 -11.602 -3.238 1 92.12 44 GLN B CA 1
ATOM 1632 C C . GLN B 1 44 ? 7.723 -12.023 -3.451 1 92.12 44 GLN B C 1
ATOM 1634 O O . GLN B 1 44 ? 7.375 -12.562 -4.504 1 92.12 44 GLN B O 1
ATOM 1639 N N . TRP B 1 45 ? 6.941 -11.82 -2.449 1 90.12 45 TRP B N 1
ATOM 1640 C CA . TRP B 1 45 ? 5.512 -12.07 -2.598 1 90.12 45 TRP B CA 1
ATOM 1641 C C . TRP B 1 45 ? 4.945 -11.297 -3.783 1 90.12 45 TRP B C 1
ATOM 1643 O O . TRP B 1 45 ? 4.273 -11.867 -4.645 1 90.12 45 TRP B O 1
ATOM 1653 N N . THR B 1 46 ? 5.219 -10.047 -3.816 1 90.12 46 THR B N 1
ATOM 1654 C CA . THR B 1 46 ? 4.715 -9.195 -4.887 1 90.12 46 THR B CA 1
ATOM 1655 C C . THR B 1 46 ? 5.25 -9.648 -6.238 1 90.12 46 THR B C 1
ATOM 1657 O O . THR B 1 46 ? 4.496 -9.75 -7.211 1 90.12 46 THR B O 1
ATOM 1660 N N . LEU B 1 47 ? 6.48 -9.938 -6.238 1 92.94 47 LEU B N 1
ATOM 1661 C CA . LEU B 1 47 ? 7.121 -10.406 -7.461 1 92.94 47 LEU B CA 1
ATOM 1662 C C . LEU B 1 47 ? 6.453 -11.672 -7.977 1 92.94 47 LEU B C 1
ATOM 1664 O O . LEU B 1 47 ? 6.062 -11.75 -9.141 1 92.94 47 LEU B O 1
ATOM 1668 N N . LEU B 1 48 ? 6.27 -12.633 -7.121 1 92.5 48 LEU B N 1
ATOM 1669 C CA . LEU B 1 48 ? 5.672 -13.914 -7.488 1 92.5 48 LEU B CA 1
ATOM 1670 C C . LEU B 1 48 ? 4.219 -13.727 -7.91 1 92.5 48 LEU B C 1
ATOM 1672 O O . LEU B 1 48 ? 3.738 -14.414 -8.82 1 92.5 48 LEU B O 1
ATOM 1676 N N . THR B 1 49 ? 3.605 -12.875 -7.242 1 89 49 THR B N 1
ATOM 1677 C CA . THR B 1 49 ? 2.221 -12.578 -7.598 1 89 49 THR B CA 1
ATOM 1678 C C . THR B 1 49 ? 2.137 -12 -9.008 1 89 49 THR B C 1
ATOM 1680 O O . THR B 1 49 ? 1.296 -12.422 -9.805 1 89 49 THR B O 1
ATOM 1683 N N . TYR B 1 50 ? 2.979 -11.078 -9.336 1 88.88 50 TYR B N 1
ATOM 1684 C CA . TYR B 1 50 ? 2.992 -10.492 -10.68 1 88.88 50 TYR B CA 1
ATOM 1685 C C . TYR B 1 50 ? 3.314 -11.555 -11.727 1 88.88 50 TYR B C 1
ATOM 1687 O O . TYR B 1 50 ? 2.684 -11.602 -12.781 1 88.88 50 TYR B O 1
ATOM 1695 N N . LEU B 1 51 ? 4.227 -12.422 -11.406 1 91.5 51 LEU B N 1
ATOM 1696 C CA . LEU B 1 51 ? 4.625 -13.453 -12.367 1 91.5 51 LEU B CA 1
ATOM 1697 C C . LEU B 1 51 ? 3.498 -14.453 -12.586 1 91.5 51 LEU B C 1
ATOM 1699 O O . LEU B 1 51 ? 3.354 -14.992 -13.688 1 91.5 51 LEU B O 1
ATOM 1703 N N . SER B 1 52 ? 2.805 -14.703 -11.531 1 87 52 SER B N 1
ATOM 1704 C CA . SER B 1 52 ? 1.68 -15.625 -11.672 1 87 52 SER B CA 1
ATOM 1705 C C . SER B 1 52 ? 0.627 -15.07 -12.625 1 87 52 SER B C 1
ATOM 1707 O O . SER B 1 52 ? -0.143 -15.836 -13.219 1 87 52 SER B O 1
ATOM 1709 N N . ARG B 1 53 ? 0.745 -13.797 -12.859 1 81.12 53 ARG B N 1
ATOM 1710 C CA . ARG B 1 53 ? -0.249 -13.133 -13.695 1 81.12 53 ARG B CA 1
ATOM 1711 C C . ARG B 1 53 ? 0.324 -12.789 -15.07 1 81.12 53 ARG B C 1
ATOM 1713 O O . ARG B 1 53 ? -0.398 -12.797 -16.062 1 81.12 53 ARG B O 1
ATOM 1720 N N . TYR B 1 54 ? 1.517 -12.422 -15 1 84.19 54 TYR B N 1
ATOM 1721 C CA . TYR B 1 54 ? 2.199 -11.977 -16.219 1 84.19 54 TYR B CA 1
ATOM 1722 C C . TYR B 1 54 ? 3.402 -12.859 -16.516 1 84.19 54 TYR B C 1
ATOM 1724 O O . TYR B 1 54 ? 4.527 -12.375 -16.641 1 84.19 54 TYR B O 1
ATOM 1732 N N . GLU B 1 55 ? 3.094 -14.102 -16.719 1 84.81 55 GLU B N 1
ATOM 1733 C CA . GLU B 1 55 ? 4.207 -14.992 -17.031 1 84.81 55 GLU B CA 1
ATOM 1734 C C . GLU B 1 55 ? 4.91 -14.57 -18.312 1 84.81 55 GLU B C 1
ATOM 1736 O O . GLU B 1 55 ? 4.258 -14.18 -19.297 1 84.81 55 GLU B O 1
ATOM 1741 N N . GLY B 1 56 ? 6.191 -14.656 -18.25 1 92.25 56 GLY B N 1
ATOM 1742 C CA . GLY B 1 56 ? 6.969 -14.281 -19.422 1 92.25 56 GLY B CA 1
ATOM 1743 C C . GLY B 1 56 ? 7.203 -12.789 -19.531 1 92.25 56 GLY B C 1
ATOM 1744 O O . GLY B 1 56 ? 7.668 -12.305 -20.578 1 92.25 56 GLY B O 1
ATOM 1745 N N . VAL B 1 57 ? 6.848 -12.102 -18.578 1 92.88 57 VAL B N 1
ATOM 1746 C CA . VAL B 1 57 ? 7.117 -10.664 -18.547 1 92.88 57 VAL B CA 1
ATOM 1747 C C . VAL B 1 57 ? 8.625 -10.422 -18.531 1 92.88 57 VAL B C 1
ATOM 1749 O O . VAL B 1 57 ? 9.375 -11.211 -17.953 1 92.88 57 VAL B O 1
ATOM 1752 N N . SER B 1 58 ? 9.016 -9.312 -19.141 1 95.62 58 SER B N 1
ATOM 1753 C CA . SER B 1 58 ? 10.43 -8.969 -19.109 1 95.62 58 SER B CA 1
ATOM 1754 C C . SER B 1 58 ? 10.836 -8.43 -17.734 1 95.62 58 SER B C 1
ATOM 1756 O O . SER B 1 58 ? 10.008 -7.867 -17.016 1 95.62 58 SER B O 1
ATOM 1758 N N . GLN B 1 59 ? 12.102 -8.625 -17.422 1 94.94 59 GLN B N 1
ATOM 1759 C CA . GLN B 1 59 ? 12.625 -8.086 -16.172 1 94.94 59 GLN B CA 1
ATOM 1760 C C . GLN B 1 59 ? 12.414 -6.578 -16.094 1 94.94 59 GLN B C 1
ATOM 1762 O O . GLN B 1 59 ? 12.078 -6.047 -15.031 1 94.94 59 GLN B O 1
ATOM 1767 N N . THR B 1 60 ? 12.523 -5.926 -17.203 1 94.06 60 THR B N 1
ATOM 1768 C CA . THR B 1 60 ? 12.359 -4.477 -17.266 1 94.06 60 THR B CA 1
ATOM 1769 C C . THR B 1 60 ? 10.922 -4.09 -16.938 1 94.06 60 THR B C 1
ATOM 1771 O O . THR B 1 60 ? 10.68 -3.215 -16.094 1 94.06 60 THR B O 1
ATOM 1774 N N . ARG B 1 61 ? 10.016 -4.691 -17.516 1 92.19 61 ARG B N 1
ATOM 1775 C CA . ARG B 1 61 ? 8.602 -4.406 -17.266 1 92.19 61 ARG B CA 1
ATOM 1776 C C . ARG B 1 61 ? 8.211 -4.77 -15.836 1 92.19 61 ARG B C 1
ATOM 1778 O O . ARG B 1 61 ? 7.426 -4.066 -15.203 1 92.19 61 ARG B O 1
ATOM 1785 N N . LEU B 1 62 ? 8.742 -5.871 -15.383 1 92.81 62 LEU B N 1
ATOM 1786 C CA . LEU B 1 62 ? 8.469 -6.293 -14.008 1 92.81 62 LEU B CA 1
ATOM 1787 C C . LEU B 1 62 ? 8.953 -5.246 -13.016 1 92.81 62 LEU B C 1
ATOM 1789 O O . LEU B 1 62 ? 8.258 -4.93 -12.047 1 92.81 62 LEU B O 1
ATOM 1793 N N . ALA B 1 63 ? 10.109 -4.676 -13.25 1 93.25 63 ALA B N 1
ATOM 1794 C CA . ALA B 1 63 ? 10.641 -3.621 -12.391 1 93.25 63 ALA B CA 1
ATOM 1795 C C . ALA B 1 63 ? 9.727 -2.398 -12.398 1 93.25 63 ALA B C 1
ATOM 1797 O O . ALA B 1 63 ? 9.477 -1.797 -11.352 1 93.25 63 ALA B O 1
ATOM 1798 N N . GLU B 1 64 ? 9.195 -2.039 -13.57 1 87.56 64 GLU B N 1
ATOM 1799 C CA . GLU B 1 64 ? 8.281 -0.905 -13.719 1 87.56 64 GLU B CA 1
ATOM 1800 C C . GLU B 1 64 ? 6.984 -1.14 -12.953 1 87.56 64 GLU B C 1
ATOM 1802 O O . GLU B 1 64 ? 6.52 -0.259 -12.227 1 87.56 64 GLU B O 1
ATOM 1807 N N . TYR B 1 65 ? 6.48 -2.369 -13.133 1 83.56 65 TYR B N 1
ATOM 1808 C CA . TYR B 1 65 ? 5.242 -2.713 -12.445 1 83.56 65 TYR B CA 1
ATOM 1809 C C . TYR B 1 65 ? 5.41 -2.623 -10.93 1 83.56 65 TYR B C 1
ATOM 1811 O O . TYR B 1 65 ? 4.492 -2.209 -10.219 1 83.56 65 TYR B O 1
ATOM 1819 N N . MET B 1 66 ? 6.547 -2.984 -10.414 1 87.44 66 MET B N 1
ATOM 1820 C CA . MET B 1 66 ? 6.773 -3.072 -8.977 1 87.44 66 MET B CA 1
ATOM 1821 C C . MET B 1 66 ? 7.355 -1.771 -8.438 1 87.44 66 MET B C 1
ATOM 1823 O O . MET B 1 66 ? 7.559 -1.63 -7.23 1 87.44 66 MET B O 1
ATOM 1827 N N . ASP B 1 67 ? 7.609 -0.836 -9.312 1 86 67 ASP B N 1
ATOM 1828 C CA . ASP B 1 67 ? 8.25 0.421 -8.938 1 86 67 ASP B CA 1
ATOM 1829 C C . ASP B 1 67 ? 9.547 0.17 -8.172 1 86 67 ASP B C 1
ATOM 1831 O O . ASP B 1 67 ? 9.75 0.723 -7.09 1 86 67 ASP B O 1
ATOM 1835 N N . LEU B 1 68 ? 10.367 -0.696 -8.719 1 89.69 68 LEU B N 1
ATOM 1836 C CA . LEU B 1 68 ? 11.656 -1.036 -8.117 1 89.69 68 LEU B CA 1
ATOM 1837 C C . LEU B 1 68 ? 12.805 -0.672 -9.055 1 89.69 68 LEU B C 1
ATOM 1839 O O . LEU B 1 68 ? 12.672 -0.78 -10.281 1 89.69 68 LEU B O 1
ATOM 1843 N N . ALA B 1 69 ? 13.93 -0.357 -8.438 1 91.81 69 ALA B N 1
ATOM 1844 C CA . ALA B 1 69 ? 15.156 -0.221 -9.227 1 91.81 69 ALA B CA 1
ATOM 1845 C C . ALA B 1 69 ? 15.562 -1.557 -9.836 1 91.81 69 ALA B C 1
ATOM 1847 O O . ALA B 1 69 ? 15.453 -2.602 -9.188 1 91.81 69 ALA B O 1
ATOM 1848 N N . PRO B 1 70 ? 16.047 -1.489 -11.031 1 92.94 70 PRO B N 1
ATOM 1849 C CA . PRO B 1 70 ? 16.422 -2.725 -11.727 1 92.94 70 PRO B CA 1
ATOM 1850 C C . PRO B 1 70 ? 17.391 -3.586 -10.914 1 92.94 70 PRO B C 1
ATOM 1852 O O . PRO B 1 70 ? 17.219 -4.809 -10.844 1 92.94 70 PRO B O 1
ATOM 1855 N N . MET B 1 71 ? 18.25 -2.969 -10.266 1 94.19 71 MET B N 1
ATOM 1856 C CA . MET B 1 71 ? 19.234 -3.725 -9.492 1 94.19 71 MET B CA 1
ATOM 1857 C C . MET B 1 71 ? 18.562 -4.465 -8.336 1 94.19 71 MET B C 1
ATOM 1859 O O . MET B 1 71 ? 18.922 -5.598 -8.023 1 94.19 71 MET B O 1
ATOM 1863 N N . THR B 1 72 ? 17.609 -3.842 -7.695 1 93.94 72 THR B N 1
ATOM 1864 C CA . THR B 1 72 ? 16.875 -4.445 -6.59 1 93.94 72 THR B CA 1
ATOM 1865 C C . THR B 1 72 ? 16.062 -5.652 -7.066 1 93.94 72 THR B C 1
ATOM 1867 O O . THR B 1 72 ? 16.078 -6.703 -6.426 1 93.94 72 THR B O 1
ATOM 1870 N N . LEU B 1 73 ? 15.461 -5.488 -8.148 1 95.94 73 LEU B N 1
ATOM 1871 C CA . LEU B 1 73 ? 14.688 -6.594 -8.695 1 95.94 73 LEU B CA 1
ATOM 1872 C C . LEU B 1 73 ? 15.594 -7.758 -9.078 1 95.94 73 LEU B C 1
ATOM 1874 O O . LEU B 1 73 ? 15.25 -8.922 -8.836 1 95.94 73 LEU B O 1
ATOM 1878 N N . THR B 1 74 ? 16.719 -7.406 -9.664 1 96.44 74 THR B N 1
ATOM 1879 C CA . THR B 1 74 ? 17.656 -8.43 -10.086 1 96.44 74 THR B CA 1
ATOM 1880 C C . THR B 1 74 ? 18.094 -9.297 -8.906 1 96.44 74 THR B C 1
ATOM 1882 O O . THR B 1 74 ? 18.156 -10.523 -9.023 1 96.44 74 THR B O 1
ATOM 1885 N N . ARG B 1 75 ? 18.297 -8.672 -7.844 1 96.31 75 ARG B N 1
ATOM 1886 C CA . ARG B 1 75 ? 18.703 -9.414 -6.652 1 96.31 75 ARG B CA 1
ATOM 1887 C C . ARG B 1 75 ? 17.609 -10.391 -6.219 1 96.31 75 ARG B C 1
ATOM 1889 O O . ARG B 1 75 ? 17.906 -11.516 -5.824 1 96.31 75 ARG B O 1
ATOM 1896 N N . GLN B 1 76 ? 16.406 -10.016 -6.305 1 96.12 76 GLN B N 1
ATOM 1897 C CA . GLN B 1 76 ? 15.289 -10.883 -5.926 1 96.12 76 GLN B CA 1
ATOM 1898 C C . GLN B 1 76 ? 15.125 -12.031 -6.918 1 96.12 76 GLN B C 1
ATOM 1900 O O . GLN B 1 76 ? 14.875 -13.164 -6.516 1 96.12 76 GLN B O 1
ATOM 1905 N N . ILE B 1 77 ? 15.305 -11.703 -8.117 1 96.81 77 ILE B N 1
ATOM 1906 C CA . ILE B 1 77 ? 15.195 -12.711 -9.164 1 96.81 77 ILE B CA 1
ATOM 1907 C C . ILE B 1 77 ? 16.312 -13.734 -9.016 1 96.81 77 ILE B C 1
ATOM 1909 O O . ILE B 1 77 ? 16.078 -14.938 -9.086 1 96.81 77 ILE B O 1
ATOM 1913 N N . ASP B 1 78 ? 17.531 -13.234 -8.781 1 97.19 78 ASP B N 1
ATOM 1914 C CA . ASP B 1 78 ? 18.688 -14.125 -8.594 1 97.19 78 ASP B CA 1
ATOM 1915 C C . ASP B 1 78 ? 18.438 -15.109 -7.457 1 97.19 78 ASP B C 1
ATOM 1917 O O . ASP B 1 78 ? 18.688 -16.312 -7.598 1 97.19 78 ASP B O 1
ATOM 1921 N N . LYS B 1 79 ? 17.922 -14.609 -6.434 1 96.5 79 LYS B N 1
ATOM 1922 C CA . LYS B 1 79 ? 17.656 -15.445 -5.262 1 96.5 79 LYS B CA 1
ATOM 1923 C C . LYS B 1 79 ? 16.609 -16.516 -5.57 1 96.5 79 LYS B C 1
ATOM 1925 O O . LYS B 1 79 ? 16.828 -17.688 -5.293 1 96.5 79 LYS B O 1
ATOM 1930 N N . LEU B 1 80 ? 15.555 -16.156 -6.184 1 96.94 80 LEU B N 1
ATOM 1931 C CA . LEU B 1 80 ? 14.453 -17.078 -6.48 1 96.94 80 LEU B CA 1
ATOM 1932 C C . LEU B 1 80 ? 14.867 -18.078 -7.547 1 96.94 80 LEU B C 1
ATOM 1934 O O . LEU B 1 80 ? 14.422 -19.234 -7.523 1 96.94 80 LEU B O 1
ATOM 1938 N N . GLU B 1 81 ? 15.68 -17.594 -8.43 1 97.38 81 GLU B N 1
ATOM 1939 C CA . GLU B 1 81 ? 16.188 -18.5 -9.453 1 97.38 81 GLU B CA 1
ATOM 1940 C C . GLU B 1 81 ? 17.125 -19.547 -8.852 1 97.38 81 GLU B C 1
ATOM 1942 O O . GLU B 1 81 ? 17.031 -20.734 -9.195 1 97.38 81 GLU B O 1
ATOM 1947 N N . ARG B 1 82 ? 17.969 -19.141 -7.969 1 96.88 82 ARG B N 1
ATOM 1948 C CA . ARG B 1 82 ? 18.859 -20.062 -7.27 1 96.88 82 ARG B CA 1
ATOM 1949 C C . ARG B 1 82 ? 18.062 -21.094 -6.477 1 96.88 82 ARG B C 1
ATOM 1951 O O . ARG B 1 82 ? 18.484 -22.25 -6.367 1 96.88 82 ARG B O 1
ATOM 1958 N N . GLU B 1 83 ? 16.906 -20.719 -6.031 1 95.69 83 GLU B N 1
ATOM 1959 C CA . GLU B 1 83 ? 16.047 -21.609 -5.262 1 95.69 83 GLU B CA 1
ATOM 1960 C C . GLU B 1 83 ? 15.18 -22.469 -6.18 1 95.69 83 GLU B C 1
ATOM 1962 O O . GLU B 1 83 ? 14.406 -23.312 -5.707 1 95.69 83 GLU B O 1
ATOM 1967 N N . GLY B 1 84 ? 15.328 -22.219 -7.48 1 97 84 GLY B N 1
ATOM 1968 C CA . GLY B 1 84 ? 14.648 -23.016 -8.484 1 97 84 GLY B CA 1
ATOM 1969 C C . GLY B 1 84 ? 13.203 -22.609 -8.703 1 97 84 GLY B C 1
ATOM 1970 O O . GLY B 1 84 ? 12.43 -23.344 -9.32 1 97 84 GLY B O 1
ATOM 1971 N N . LEU B 1 85 ? 12.758 -21.438 -8.203 1 96.94 85 LEU B N 1
ATOM 1972 C CA . LEU B 1 85 ? 11.359 -21.031 -8.234 1 96.94 85 LEU B CA 1
ATOM 1973 C C . LEU B 1 85 ? 11.031 -20.312 -9.547 1 96.94 85 LEU B C 1
ATOM 1975 O O . LEU B 1 85 ? 9.867 -20.234 -9.938 1 96.94 85 LEU B O 1
ATOM 1979 N N . LEU B 1 86 ? 12.023 -19.703 -10.141 1 97.25 86 LEU B N 1
ATOM 1980 C CA . LEU B 1 86 ? 11.797 -19.078 -11.438 1 97.25 86 LEU B CA 1
ATOM 1981 C C . LEU B 1 86 ? 12.961 -19.344 -12.383 1 97.25 86 LEU B C 1
ATOM 1983 O O . LEU B 1 86 ? 14.016 -19.828 -11.953 1 97.25 86 LEU B O 1
ATOM 1987 N N . ASP B 1 87 ? 12.75 -19.094 -13.641 1 96.56 87 ASP B N 1
ATOM 1988 C CA . ASP B 1 87 ? 13.75 -19.219 -14.695 1 96.56 87 ASP B CA 1
ATOM 1989 C C . ASP B 1 87 ? 13.734 -18 -15.617 1 96.56 87 ASP B C 1
ATOM 1991 O O . ASP B 1 87 ? 12.664 -17.453 -15.922 1 96.56 87 ASP B O 1
ATOM 1995 N N . ARG B 1 88 ? 14.953 -17.641 -15.992 1 95.69 88 ARG B N 1
ATOM 1996 C CA . ARG B 1 88 ? 15.102 -16.625 -17.016 1 95.69 88 ARG B CA 1
ATOM 1997 C C . ARG B 1 88 ? 15.305 -17.25 -18.391 1 95.69 88 ARG B 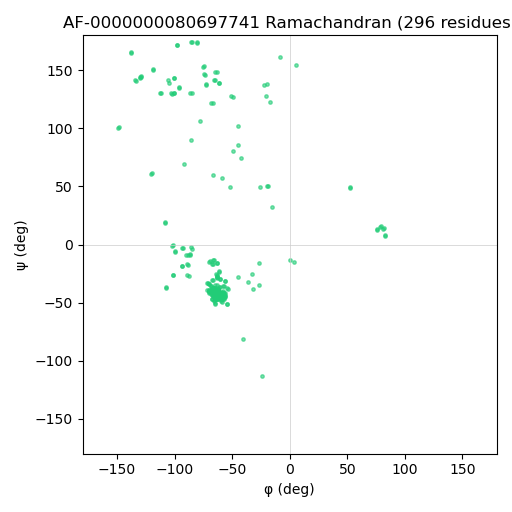C 1
ATOM 1999 O O . ARG B 1 88 ? 16.078 -18.203 -18.547 1 95.69 88 ARG B O 1
ATOM 2006 N N . ARG B 1 89 ? 14.602 -16.688 -19.266 1 95.94 89 ARG B N 1
ATOM 2007 C CA . ARG B 1 89 ? 14.766 -17.109 -20.641 1 95.94 89 ARG B CA 1
ATOM 2008 C C . ARG B 1 89 ? 14.961 -15.906 -21.562 1 95.94 89 ARG B C 1
ATOM 2010 O O . ARG B 1 89 ? 14.305 -14.875 -21.391 1 95.94 89 ARG B O 1
ATOM 2017 N N . GLN B 1 90 ? 15.797 -16.078 -22.578 1 95 90 GLN B N 1
ATOM 2018 C CA . GLN B 1 90 ? 16 -15.008 -23.547 1 95 90 GLN B CA 1
ATOM 2019 C C . GLN B 1 90 ? 14.781 -14.844 -24.453 1 95 90 GLN B C 1
ATOM 2021 O O . GLN B 1 90 ? 14.203 -15.828 -24.906 1 95 90 GLN B O 1
ATOM 2026 N N . ASP B 1 91 ? 14.438 -13.594 -24.688 1 93.38 91 ASP B N 1
ATOM 2027 C CA . ASP B 1 91 ? 13.375 -13.305 -25.656 1 93.38 91 ASP B CA 1
ATOM 2028 C C . ASP B 1 91 ? 13.82 -13.641 -27.078 1 93.38 91 ASP B C 1
ATOM 2030 O O . ASP B 1 91 ? 14.836 -13.125 -27.547 1 93.38 91 ASP B O 1
ATOM 2034 N N . PRO B 1 92 ? 13.117 -14.453 -27.656 1 93 92 PRO B N 1
ATOM 2035 C CA . PRO B 1 92 ? 13.508 -14.812 -29.031 1 93 92 PRO B CA 1
ATOM 2036 C C . PRO B 1 92 ? 13.484 -13.617 -29.984 1 93 92 PRO B C 1
ATOM 2038 O O . PRO B 1 92 ? 14.211 -13.609 -30.984 1 93 92 PRO B O 1
ATOM 2041 N N . GLN B 1 93 ? 12.734 -12.602 -29.656 1 93.88 93 GLN B N 1
ATOM 2042 C CA . GLN B 1 93 ? 12.586 -11.438 -30.531 1 93.88 93 GLN B CA 1
ATOM 2043 C C . GLN B 1 93 ? 13.586 -10.344 -30.156 1 93.88 93 GLN B C 1
ATOM 2045 O O . GLN B 1 93 ? 13.797 -9.406 -30.922 1 93.88 93 GLN B O 1
ATOM 2050 N N . ASP B 1 94 ? 14.07 -10.414 -29.062 1 92.31 94 ASP B N 1
ATOM 2051 C CA . ASP B 1 94 ? 15.039 -9.438 -28.562 1 92.31 94 ASP B CA 1
ATOM 2052 C C . ASP B 1 94 ? 16.031 -10.094 -27.594 1 92.31 94 ASP B C 1
ATOM 2054 O O . ASP B 1 94 ? 15.766 -10.172 -26.406 1 92.31 94 ASP B O 1
ATOM 2058 N N . ARG B 1 95 ? 17.203 -10.406 -28.031 1 89.5 95 ARG B N 1
ATOM 2059 C CA . ARG B 1 95 ? 18.172 -11.188 -27.281 1 89.5 95 ARG B CA 1
ATOM 2060 C C . ARG B 1 95 ? 18.656 -10.422 -26.047 1 89.5 95 ARG B C 1
ATOM 2062 O O . ARG B 1 95 ? 19.219 -11.008 -25.125 1 89.5 95 ARG B O 1
ATOM 2069 N N . ARG B 1 96 ? 18.422 -9.211 -25.922 1 90.56 96 ARG B N 1
ATOM 2070 C CA . ARG B 1 96 ? 18.875 -8.414 -24.797 1 90.56 96 ARG B CA 1
ATOM 2071 C C . ARG B 1 96 ? 17.844 -8.422 -23.672 1 90.56 96 ARG B C 1
ATOM 2073 O O . ARG B 1 96 ? 18.125 -7.973 -22.547 1 90.56 96 ARG B O 1
ATOM 2080 N N . THR B 1 97 ? 16.719 -9 -24.078 1 94.12 97 THR B N 1
ATOM 2081 C CA . THR B 1 97 ? 15.617 -8.992 -23.125 1 94.12 97 THR B CA 1
ATOM 2082 C C . THR B 1 97 ? 15.469 -10.359 -22.453 1 94.12 97 THR B C 1
ATOM 2084 O O . THR B 1 97 ? 15.406 -11.383 -23.141 1 94.12 97 THR B O 1
ATOM 2087 N N . ASN B 1 98 ? 15.406 -10.352 -21.172 1 95.25 98 ASN B N 1
ATOM 2088 C CA . ASN B 1 98 ? 15.148 -11.57 -20.422 1 95.25 98 ASN B CA 1
ATOM 2089 C C . ASN B 1 98 ? 13.688 -11.656 -19.969 1 95.25 98 ASN B C 1
ATOM 2091 O O . ASN B 1 98 ? 13.148 -10.703 -19.406 1 95.25 98 ASN B O 1
ATOM 2095 N N . LEU B 1 99 ? 13.141 -12.828 -20.266 1 97.25 99 LEU B N 1
ATOM 2096 C CA . LEU B 1 99 ? 11.789 -13.133 -19.812 1 97.25 99 LEU B CA 1
ATOM 2097 C C . LEU B 1 99 ? 11.812 -14.016 -18.578 1 97.25 99 LEU B C 1
ATOM 2099 O O . LEU B 1 99 ? 12.633 -14.938 -18.484 1 97.25 99 LEU B O 1
ATOM 2103 N N . ILE B 1 100 ? 10.891 -13.797 -17.656 1 97.5 100 ILE B N 1
ATOM 2104 C CA . ILE B 1 100 ? 10.898 -14.5 -16.391 1 97.5 100 ILE B CA 1
ATOM 2105 C C . ILE B 1 100 ? 9.703 -15.438 -16.312 1 97.5 100 ILE B C 1
ATOM 2107 O O . ILE B 1 100 ? 8.562 -15.023 -16.531 1 97.5 100 ILE B O 1
ATOM 2111 N N . PHE B 1 101 ? 9.992 -16.703 -15.938 1 96.94 101 PHE B N 1
ATOM 2112 C CA . PHE B 1 101 ? 8.945 -17.719 -15.836 1 96.94 101 PHE B CA 1
ATOM 2113 C C . PHE B 1 101 ? 9.008 -18.422 -14.484 1 96.94 101 PHE B C 1
ATOM 2115 O O . PHE B 1 101 ? 10.094 -18.688 -13.961 1 96.94 101 PHE B O 1
ATOM 2122 N N . LEU B 1 102 ? 7.812 -18.75 -14.016 1 96.75 102 LEU B N 1
ATOM 2123 C CA . LEU B 1 102 ? 7.758 -19.641 -12.859 1 96.75 102 LEU B CA 1
ATOM 2124 C C . LEU B 1 102 ? 8.086 -21.078 -13.266 1 96.75 102 LEU B C 1
ATOM 2126 O O . LEU B 1 102 ? 7.734 -21.516 -14.359 1 96.75 102 LEU B O 1
ATOM 2130 N N . THR B 1 103 ? 8.727 -21.766 -12.328 1 96.94 103 THR B N 1
ATOM 2131 C CA . THR B 1 103 ? 8.992 -23.172 -12.578 1 96.94 103 THR B CA 1
ATOM 2132 C C . THR B 1 103 ? 7.949 -24.047 -11.891 1 96.94 103 THR B C 1
ATOM 2134 O O . THR B 1 103 ? 7.141 -23.562 -11.102 1 96.94 103 THR B O 1
ATOM 2137 N N . GLU B 1 104 ? 7.992 -25.344 -12.195 1 96.31 104 GLU B N 1
ATOM 2138 C CA . GLU B 1 104 ? 7.109 -26.297 -11.539 1 96.31 104 GLU B CA 1
ATOM 2139 C C . GLU B 1 104 ? 7.387 -26.359 -10.039 1 96.31 104 GLU B C 1
ATOM 2141 O O . GLU B 1 104 ? 6.48 -26.609 -9.25 1 96.31 104 GLU B O 1
ATOM 2146 N N . LYS B 1 105 ? 8.609 -26.094 -9.703 1 96.5 105 LYS B N 1
ATOM 2147 C CA . LYS B 1 105 ? 9.023 -26.156 -8.305 1 96.5 105 LYS B CA 1
ATOM 2148 C C . LYS B 1 105 ? 8.344 -25.062 -7.477 1 96.5 105 LYS B C 1
ATOM 2150 O O . LYS B 1 105 ? 8.281 -25.156 -6.25 1 96.5 105 LYS B O 1
ATOM 2155 N N . SER B 1 106 ? 7.793 -24.031 -8.156 1 95.94 106 SER B N 1
ATOM 2156 C CA . SER B 1 106 ? 7.18 -22.922 -7.438 1 95.94 106 SER B CA 1
ATOM 2157 C C . SER B 1 106 ? 5.719 -23.219 -7.117 1 95.94 106 SER B C 1
ATOM 2159 O O . SER B 1 106 ? 5.098 -22.5 -6.32 1 95.94 106 SER B O 1
ATOM 2161 N N . GLN B 1 107 ? 5.191 -24.266 -7.645 1 94.75 107 GLN B N 1
ATOM 2162 C CA . GLN B 1 107 ? 3.75 -24.5 -7.613 1 94.75 107 GLN B CA 1
ATOM 2163 C C . GLN B 1 107 ? 3.248 -24.656 -6.18 1 94.75 107 GLN B C 1
ATOM 2165 O O . GLN B 1 107 ? 2.242 -24.047 -5.801 1 94.75 107 GLN B O 1
ATOM 2170 N N . PRO B 1 108 ? 3.93 -25.469 -5.32 1 94.56 108 PRO B N 1
ATOM 2171 C CA . PRO B 1 108 ? 3.461 -25.562 -3.936 1 94.56 108 PRO B CA 1
ATOM 2172 C C . PRO B 1 108 ? 3.432 -24.203 -3.227 1 94.56 108 PRO B C 1
ATOM 2174 O O . PRO B 1 108 ? 2.463 -23.891 -2.533 1 94.56 108 PRO B O 1
ATOM 2177 N N . LEU B 1 109 ? 4.426 -23.438 -3.451 1 93.81 109 LEU B N 1
ATOM 2178 C CA . LEU B 1 109 ? 4.477 -22.109 -2.848 1 93.81 109 LEU B CA 1
ATOM 2179 C C . LEU B 1 109 ? 3.361 -21.219 -3.391 1 93.81 109 LEU B C 1
ATOM 2181 O O . LEU B 1 109 ? 2.705 -20.5 -2.629 1 93.81 109 LEU B O 1
ATOM 2185 N N . MET B 1 110 ? 3.133 -21.297 -4.664 1 92.69 110 MET B N 1
ATOM 2186 C CA . MET B 1 110 ? 2.08 -20.5 -5.289 1 92.69 110 MET B CA 1
ATOM 2187 C C . MET B 1 110 ? 0.711 -20.875 -4.73 1 92.69 110 MET B C 1
ATOM 2189 O O . MET B 1 110 ? -0.141 -20.016 -4.527 1 92.69 110 MET B O 1
ATOM 2193 N N . ASN B 1 111 ? 0.534 -22.156 -4.496 1 92.38 111 ASN B N 1
ATOM 2194 C CA . ASN B 1 111 ? -0.721 -22.609 -3.908 1 92.38 111 ASN B CA 1
ATOM 2195 C C . ASN B 1 111 ? -0.918 -22.047 -2.502 1 92.38 111 ASN B C 1
ATOM 2197 O O . ASN B 1 111 ? -2.012 -21.594 -2.158 1 92.38 111 ASN B O 1
ATOM 2201 N N . HIS B 1 112 ? 0.14 -22.078 -1.746 1 92 112 HIS B N 1
ATOM 2202 C CA . HIS B 1 112 ? 0.065 -21.516 -0.403 1 92 112 HIS B CA 1
ATOM 2203 C C . HIS B 1 112 ? -0.232 -20.016 -0.449 1 92 112 HIS B C 1
ATOM 2205 O O . HIS B 1 112 ? -1.053 -19.5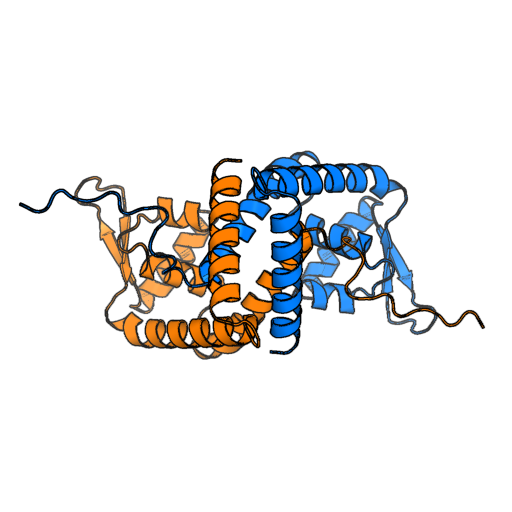16 0.324 1 92 112 HIS B O 1
ATOM 2211 N N . MET B 1 113 ? 0.386 -19.344 -1.34 1 90.69 113 MET B N 1
ATOM 2212 C CA . MET B 1 113 ? 0.159 -17.906 -1.485 1 90.69 113 MET B CA 1
ATOM 2213 C C . MET B 1 113 ? -1.288 -17.625 -1.873 1 90.69 113 MET B C 1
ATOM 2215 O O . MET B 1 113 ? -1.893 -16.672 -1.374 1 90.69 113 MET B O 1
ATOM 2219 N N . HIS B 1 114 ? -1.789 -18.422 -2.734 1 88.5 114 HIS B N 1
ATOM 2220 C CA . HIS B 1 114 ? -3.182 -18.281 -3.143 1 88.5 114 HIS B CA 1
ATOM 2221 C C . HIS B 1 114 ? -4.125 -18.469 -1.961 1 88.5 114 HIS B C 1
ATOM 2223 O O . HIS B 1 114 ? -5.078 -17.703 -1.793 1 88.5 114 HIS B O 1
ATOM 2229 N N . GLU B 1 115 ? -3.859 -19.453 -1.167 1 91.62 115 GLU B N 1
ATOM 2230 C CA . GLU B 1 115 ? -4.68 -19.703 0.014 1 91.62 115 GLU B CA 1
ATOM 2231 C C . GLU B 1 115 ? -4.66 -18.516 0.966 1 91.62 115 GLU B C 1
ATOM 2233 O O . GLU B 1 115 ? -5.707 -18.109 1.472 1 91.62 115 GLU B O 1
ATOM 2238 N N . ILE B 1 116 ? -3.512 -18 1.169 1 91 116 ILE B N 1
ATOM 2239 C CA . ILE B 1 116 ? -3.363 -16.859 2.062 1 91 116 ILE B CA 1
ATOM 2240 C C . ILE B 1 116 ? -4.105 -15.656 1.486 1 91 116 ILE B C 1
ATOM 2242 O O . ILE B 1 116 ? -4.777 -14.922 2.217 1 91 116 ILE B O 1
ATOM 2246 N N . ALA B 1 117 ? -3.986 -15.469 0.172 1 89.69 117 ALA B N 1
ATOM 2247 C CA . ALA B 1 117 ? -4.664 -14.352 -0.487 1 89.69 117 ALA B CA 1
ATOM 2248 C C . ALA B 1 117 ? -6.18 -14.469 -0.343 1 89.69 117 ALA B C 1
ATOM 2250 O O . ALA B 1 117 ? -6.863 -13.477 -0.086 1 89.69 117 ALA B O 1
ATOM 2251 N N . VAL B 1 118 ? -6.684 -15.656 -0.496 1 89.94 118 VAL B N 1
ATOM 2252 C CA . VAL B 1 118 ? -8.117 -15.898 -0.374 1 89.94 118 VAL B CA 1
ATOM 2253 C C . VAL B 1 118 ? -8.562 -15.641 1.064 1 89.94 118 VAL B C 1
ATOM 2255 O O . VAL B 1 118 ? -9.594 -15.008 1.299 1 89.94 118 VAL B O 1
ATOM 2258 N N . GLU B 1 119 ? -7.797 -16.125 2.025 1 91.88 119 GLU B N 1
ATOM 2259 C CA . GLU B 1 119 ? -8.109 -15.906 3.436 1 91.88 119 GLU B CA 1
ATOM 2260 C C . GLU B 1 119 ? -8.133 -14.422 3.773 1 91.88 119 GLU B C 1
ATOM 2262 O O . GLU B 1 119 ? -9.016 -13.953 4.496 1 91.88 119 GLU B O 1
ATOM 2267 N N . ALA B 1 120 ? -7.152 -13.703 3.262 1 91.56 120 ALA B N 1
ATOM 2268 C CA . ALA B 1 120 ? -7.082 -12.266 3.516 1 91.56 120 ALA B CA 1
ATOM 2269 C C . ALA B 1 120 ? -8.289 -11.547 2.926 1 91.56 120 ALA B C 1
ATOM 2271 O O . ALA B 1 120 ? -8.859 -10.656 3.562 1 91.56 120 ALA B O 1
ATOM 2272 N N . LYS B 1 121 ? -8.617 -11.898 1.735 1 91.81 121 LYS B N 1
ATOM 2273 C CA . LYS B 1 121 ? -9.789 -11.32 1.082 1 91.81 121 LYS B CA 1
ATOM 2274 C C . LYS B 1 121 ? -11.047 -11.562 1.9 1 91.81 121 LYS B C 1
ATOM 2276 O O . LYS B 1 121 ? -11.836 -10.641 2.133 1 91.81 121 LYS B O 1
ATOM 2281 N N . GLU B 1 122 ? -11.203 -12.766 2.375 1 94.06 122 GLU B N 1
ATOM 2282 C CA . GLU B 1 122 ? -12.391 -13.109 3.154 1 94.06 122 GLU B CA 1
ATOM 2283 C C . GLU B 1 122 ? -12.398 -12.375 4.492 1 94.06 122 GLU B C 1
ATOM 2285 O O . GLU B 1 122 ? -13.453 -11.953 4.965 1 94.06 122 GLU B O 1
ATOM 2290 N N . ALA B 1 123 ? -11.266 -12.234 5.055 1 95 123 ALA B N 1
ATOM 2291 C CA . ALA B 1 123 ? -11.172 -11.469 6.297 1 95 123 ALA B CA 1
ATOM 2292 C C . ALA B 1 123 ? -11.523 -10.008 6.07 1 95 123 ALA B C 1
ATOM 2294 O O . ALA B 1 123 ? -12.273 -9.414 6.844 1 95 123 ALA B O 1
ATOM 2295 N N . ALA B 1 124 ? -11.023 -9.438 4.973 1 94.94 124 ALA B N 1
ATOM 2296 C CA . ALA B 1 124 ? -11.227 -8.023 4.656 1 94.94 124 ALA B CA 1
ATOM 2297 C C . ALA B 1 124 ? -12.688 -7.738 4.336 1 94.94 124 ALA B C 1
ATOM 2299 O O . ALA B 1 124 ? -13.195 -6.652 4.621 1 94.94 124 ALA B O 1
ATOM 2300 N N . LEU B 1 125 ? -13.305 -8.719 3.807 1 95.75 125 LEU B N 1
ATOM 2301 C CA . LEU B 1 125 ? -14.664 -8.5 3.311 1 95.75 125 LEU B CA 1
ATOM 2302 C C . LEU B 1 125 ? -15.688 -9.195 4.203 1 95.75 125 LEU B C 1
ATOM 2304 O O . LEU B 1 125 ? -16.797 -9.5 3.764 1 95.75 125 LEU B O 1
ATOM 2308 N N . LYS B 1 126 ? -15.242 -9.484 5.391 1 96.19 126 LYS B N 1
ATOM 2309 C CA . LYS B 1 126 ? -16.188 -10.031 6.363 1 96.19 126 LYS B CA 1
ATOM 2310 C C . LYS B 1 126 ? -17.438 -9.172 6.457 1 96.19 126 LYS B C 1
ATOM 2312 O O . LYS B 1 126 ? -17.359 -7.941 6.508 1 96.19 126 LYS B O 1
ATOM 2317 N N . ASN B 1 127 ? -18.625 -9.75 6.316 1 95.38 127 ASN B N 1
ATOM 2318 C CA . ASN B 1 127 ? -19.938 -9.125 6.438 1 95.38 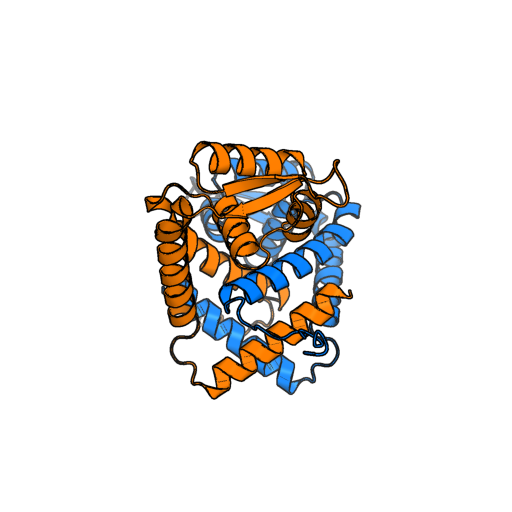127 ASN B CA 1
ATOM 2319 C C . ASN B 1 127 ? -20.266 -8.281 5.211 1 95.38 127 ASN B C 1
ATOM 2321 O O . ASN B 1 127 ? -21.062 -7.344 5.297 1 95.38 127 ASN B O 1
ATOM 2325 N N . PHE B 1 128 ? -19.531 -8.43 4.188 1 96.94 128 PHE B N 1
ATOM 2326 C CA . PHE B 1 128 ? -19.969 -7.922 2.887 1 96.94 128 PHE B CA 1
ATOM 2327 C C . PHE B 1 128 ? -20.828 -8.945 2.164 1 96.94 128 PHE B C 1
ATOM 2329 O O . PHE B 1 128 ? -20.5 -10.125 2.107 1 96.94 128 PHE B O 1
ATOM 2336 N N . ASN B 1 129 ? -21.938 -8.562 1.68 1 96.75 129 ASN B N 1
ATOM 2337 C CA . ASN B 1 129 ? -22.688 -9.469 0.817 1 96.75 129 ASN B CA 1
ATOM 2338 C C . ASN B 1 129 ? -22.156 -9.461 -0.609 1 96.75 129 ASN B C 1
ATOM 2340 O O . ASN B 1 129 ? -21.234 -8.695 -0.932 1 96.75 129 ASN B O 1
ATOM 2344 N N . GLU B 1 130 ? -22.641 -10.305 -1.44 1 94.31 130 GLU B N 1
ATOM 2345 C CA . GLU B 1 130 ? -22.094 -10.469 -2.783 1 94.31 130 GLU B CA 1
ATOM 2346 C C . GLU B 1 130 ? -22.25 -9.188 -3.604 1 94.31 130 GLU B C 1
ATOM 2348 O O . GLU B 1 130 ? -21.359 -8.828 -4.375 1 94.31 130 GLU B O 1
ATOM 2353 N N . GLY B 1 131 ? -23.281 -8.484 -3.422 1 96.12 131 GLY B N 1
ATOM 2354 C CA . GLY B 1 131 ? -23.484 -7.223 -4.113 1 96.12 131 GLY B CA 1
ATOM 2355 C C . GLY B 1 131 ? -22.484 -6.152 -3.699 1 96.12 131 GLY B C 1
ATOM 2356 O O . GLY B 1 131 ? -21.953 -5.43 -4.547 1 96.12 131 GLY B O 1
ATOM 2357 N N . GLU B 1 132 ? -22.266 -6.062 -2.434 1 96.12 132 GLU B N 1
ATOM 2358 C CA . GLU B 1 132 ? -21.297 -5.105 -1.911 1 96.12 132 GLU B CA 1
ATOM 2359 C C . GLU B 1 132 ? -19.891 -5.418 -2.42 1 96.12 132 GLU B C 1
ATOM 2361 O O . GLU B 1 132 ? -19.141 -4.508 -2.77 1 96.12 132 GLU B O 1
ATOM 2366 N N . ARG B 1 133 ? -19.578 -6.699 -2.5 1 94 133 ARG B N 1
ATOM 2367 C CA . ARG B 1 133 ? -18.266 -7.125 -2.988 1 94 133 ARG B CA 1
ATOM 2368 C C . ARG B 1 133 ? -18.078 -6.727 -4.449 1 94 133 ARG B C 1
ATOM 2370 O O . ARG B 1 133 ? -17 -6.242 -4.828 1 94 133 ARG B O 1
ATOM 2377 N N . GLU B 1 134 ? -19.047 -6.902 -5.199 1 92.81 134 GLU B N 1
ATOM 2378 C CA . GLU B 1 134 ? -18.969 -6.57 -6.621 1 92.81 134 GLU B CA 1
ATOM 2379 C C . GLU B 1 134 ? -18.844 -5.066 -6.828 1 92.81 134 GLU B C 1
ATOM 2381 O O . GLU B 1 134 ? -18.062 -4.609 -7.664 1 92.81 134 GLU B O 1
ATOM 2386 N N . ILE B 1 135 ? -19.578 -4.309 -6.066 1 94.38 135 ILE B N 1
ATOM 2387 C CA . ILE B 1 135 ? -19.531 -2.854 -6.16 1 94.38 135 ILE B CA 1
ATOM 2388 C C . ILE B 1 135 ? -18.141 -2.363 -5.773 1 94.38 135 ILE B C 1
ATOM 2390 O O . ILE B 1 135 ? -17.547 -1.535 -6.473 1 94.38 135 ILE B O 1
ATOM 2394 N N . LEU B 1 136 ? -17.641 -2.891 -4.695 1 94 136 LEU B N 1
ATOM 2395 C CA . LEU B 1 136 ? -16.312 -2.506 -4.246 1 94 136 LEU B CA 1
ATOM 2396 C C . LEU B 1 136 ? -15.266 -2.82 -5.309 1 94 136 LEU B C 1
ATOM 2398 O O . LEU B 1 136 ? -14.398 -1.992 -5.598 1 94 136 LEU B O 1
ATOM 2402 N N . ARG B 1 137 ? -15.336 -4.012 -5.844 1 92.19 137 ARG B N 1
ATOM 2403 C CA . ARG B 1 137 ? -14.406 -4.398 -6.898 1 92.19 137 ARG B CA 1
ATOM 2404 C C . ARG B 1 137 ? -14.484 -3.432 -8.078 1 92.19 137 ARG B C 1
ATOM 2406 O O . ARG B 1 137 ? -13.453 -2.965 -8.57 1 92.19 137 ARG B O 1
ATOM 2413 N N . ASP B 1 138 ? -15.664 -3.113 -8.461 1 92.81 138 ASP B N 1
ATOM 2414 C CA . ASP B 1 138 ? -15.859 -2.205 -9.586 1 92.81 138 ASP B CA 1
ATOM 2415 C C . ASP B 1 138 ? -15.273 -0.829 -9.289 1 92.81 138 ASP B C 1
ATOM 2417 O O . ASP B 1 138 ? -14.609 -0.232 -10.148 1 92.81 138 ASP B O 1
ATOM 2421 N N . TYR B 1 139 ? -15.516 -0.332 -8.117 1 93.75 139 TYR B N 1
ATOM 2422 C CA . TYR B 1 139 ? -15.016 0.982 -7.738 1 93.75 139 TYR B CA 1
ATOM 2423 C C . TYR B 1 139 ? -13.492 0.989 -7.691 1 93.75 139 TYR B C 1
ATOM 2425 O O . TYR B 1 139 ? -12.852 1.956 -8.117 1 93.75 139 TYR B O 1
ATOM 2433 N N . LEU B 1 140 ? -12.891 -0.074 -7.203 1 93.19 140 LEU B N 1
ATOM 2434 C CA . LEU B 1 140 ? -11.438 -0.158 -7.145 1 93.19 140 LEU B CA 1
ATOM 2435 C C . LEU B 1 140 ? -10.836 -0.22 -8.547 1 93.19 140 LEU B C 1
ATOM 2437 O O . LEU B 1 140 ? -9.781 0.364 -8.805 1 93.19 140 LEU B O 1
ATOM 2441 N N . VAL B 1 141 ? -11.5 -0.916 -9.43 1 92.06 141 VAL B N 1
ATOM 2442 C CA . VAL B 1 141 ? -11.047 -0.992 -10.82 1 92.06 141 VAL B CA 1
ATOM 2443 C C . VAL B 1 141 ? -11.078 0.398 -11.445 1 92.06 141 VAL B C 1
ATOM 2445 O O . VAL B 1 141 ? -10.102 0.82 -12.078 1 92.06 141 VAL B O 1
ATOM 2448 N N . ARG B 1 142 ? -12.156 1.094 -11.258 1 94.44 142 ARG B N 1
ATOM 2449 C CA . ARG B 1 142 ? -12.281 2.445 -11.797 1 94.44 142 ARG B CA 1
ATOM 2450 C C . ARG B 1 142 ? -11.219 3.367 -11.211 1 94.44 142 ARG B C 1
ATOM 2452 O O . ARG B 1 142 ? -10.617 4.172 -11.93 1 94.44 142 ARG B O 1
ATOM 2459 N N . MET B 1 143 ? -11.016 3.242 -9.938 1 94 143 MET B N 1
ATOM 2460 C CA . MET B 1 143 ? -9.992 4.043 -9.273 1 94 143 MET B CA 1
ATOM 2461 C C . MET B 1 143 ? -8.617 3.758 -9.859 1 94 143 MET B C 1
ATOM 2463 O O . MET B 1 143 ? -7.84 4.68 -10.117 1 94 143 MET B O 1
ATOM 2467 N N . ARG B 1 144 ? -8.312 2.518 -10.039 1 91.94 144 ARG B N 1
ATOM 2468 C CA . ARG B 1 144 ? -7.02 2.117 -10.594 1 91.94 144 ARG B CA 1
ATOM 2469 C C . ARG B 1 144 ? -6.82 2.705 -11.984 1 91.94 144 ARG B C 1
ATOM 2471 O O . ARG B 1 144 ? -5.738 3.207 -12.305 1 91.94 144 ARG B O 1
ATOM 2478 N N . GLU B 1 145 ? -7.832 2.637 -12.797 1 93.19 145 GLU B N 1
ATOM 2479 C CA . GLU B 1 145 ? -7.754 3.18 -14.156 1 93.19 145 GLU B CA 1
ATOM 2480 C C . GLU B 1 145 ? -7.531 4.688 -14.133 1 93.19 145 GLU B C 1
ATOM 2482 O O . GLU B 1 145 ? -6.738 5.215 -14.914 1 93.19 145 GLU B O 1
ATOM 2487 N N . ASN B 1 146 ? -8.258 5.367 -13.273 1 95.5 146 ASN B N 1
ATOM 2488 C CA . ASN B 1 146 ? -8.07 6.805 -13.117 1 95.5 146 ASN B CA 1
ATOM 2489 C C . ASN B 1 146 ? -6.629 7.141 -12.727 1 95.5 146 ASN B C 1
ATOM 2491 O O . ASN B 1 146 ? -6.031 8.062 -13.289 1 95.5 146 ASN B O 1
ATOM 2495 N N . MET B 1 147 ? -6.098 6.34 -11.766 1 93 147 MET B N 1
ATOM 2496 C CA . MET B 1 147 ? -4.754 6.625 -11.266 1 93 147 MET B CA 1
ATOM 2497 C C . MET B 1 147 ? -3.701 6.285 -12.312 1 93 147 MET B C 1
ATOM 2499 O O . MET B 1 147 ? -2.664 6.941 -12.391 1 93 147 MET B O 1
ATOM 2503 N N . ALA B 1 148 ? -3.973 5.254 -13.117 1 89.62 148 ALA B N 1
ATOM 2504 C CA . ALA B 1 148 ? -3.049 4.863 -14.18 1 89.62 148 ALA B CA 1
ATOM 2505 C C . ALA B 1 148 ? -2.916 5.969 -15.219 1 89.62 148 ALA B C 1
ATOM 2507 O O . ALA B 1 148 ? -1.87 6.109 -15.859 1 89.62 148 ALA B O 1
ATOM 2508 N N . SER B 1 149 ? -3.98 6.809 -15.32 1 90.5 149 SER B N 1
ATOM 2509 C CA . SER B 1 149 ? -3.998 7.859 -16.328 1 90.5 149 SER B CA 1
ATOM 2510 C C . SER B 1 149 ? -3.619 9.211 -15.734 1 90.5 149 SER B C 1
ATOM 2512 O O . SER B 1 149 ? -3.553 10.211 -16.438 1 90.5 149 SER B O 1
ATOM 2514 N N . ALA B 1 150 ? -3.465 9.305 -14.508 1 89 150 ALA B N 1
ATOM 2515 C CA . ALA B 1 150 ? -3.23 10.578 -13.82 1 89 150 ALA B CA 1
ATOM 2516 C C . ALA B 1 150 ? -1.739 10.898 -13.766 1 89 150 ALA B C 1
ATOM 2518 O O . ALA B 1 150 ? -0.903 9.992 -13.727 1 89 150 ALA B O 1
#

Nearest PDB structures (foldseek):
  3s2w-assembly4_H  TM=8.630E-01  e=2.613E-09  Methanosarcina mazei Go1
  3bpx-assembly1_A  TM=8.894E-01  e=9.111E-09  unclassified
  7kfq-assembly1_A  TM=8.502E-01  e=8.559E-09  Variovorax paradoxus
  7kua-assembly1_A-2  TM=8.329E-01  e=5.617E-07  Pseudomonas putida
  6pcp-assembly2_C  TM=7.825E-01  e=2.343E-07  Bordetella pertussis

Sequence (300 aa):
MIDPQEHSLDDLRHGFGFLMHDTTRLMNRYYDRRVRIYGISRTQWTLLTYLSRYEGVSQTRLAEYMDLAPMTLTRQIDKLEREGLLDRRQDPQDRRTNLIFLTEKSQPLMNHMHEIAVEAKEAALKNFNEGEREILRDYLVRMRENMASAMIDPQEHSLDDLRHGFGFLMHDTTRLMNRYYDRRVRIYGISRTQWTLLTYLSRYEGVSQTRLAEYMDLAPMTLTRQIDKLEREGLLDRRQDPQDRRTNLIFLTEKSQPLMNHMHEIAVEAKEAALKNFNEGEREILRDYLVRMRENMASA

Solvent-accessible surface area (backbone atoms only — not comparable to full-atom values): 16798 Å² total; per-residue (Å²): 133,85,75,89,71,87,83,56,105,58,75,68,75,44,44,69,62,46,49,49,48,53,33,42,50,41,48,48,50,58,46,51,72,61,39,48,84,73,74,49,51,71,68,50,48,52,50,51,53,49,40,75,72,40,63,54,39,36,58,68,56,51,20,60,75,66,73,44,54,63,70,62,47,48,55,54,50,52,52,38,34,75,70,45,32,33,46,79,40,68,32,91,88,38,78,88,38,46,20,38,34,76,34,80,74,26,46,67,58,52,51,52,50,50,51,51,51,52,51,50,46,51,41,32,44,60,92,52,52,73,67,56,49,52,51,51,50,53,51,50,51,51,25,31,53,32,32,72,73,97,131,78,78,83,72,84,85,64,100,68,68,72,78,51,37,69,64,48,45,51,47,52,34,43,50,41,48,49,51,57,47,50,72,62,39,48,84,73,75,49,51,72,69,49,48,52,50,52,52,48,39,74,71,41,62,54,39,36,58,68,56,50,20,62,76,66,72,43,56,64,69,61,47,48,54,53,49,53,52,37,34,76,72,44,33,32,43,79,38,68,32,90,89,39,77,89,40,46,21,39,33,77,35,79,73,27,47,68,58,52,51,53,50,49,53,51,51,51,50,50,44,50,42,31,44,59,93,51,52,74,67,55,49,50,50,50,51,51,52,50,51,51,26,33,54,33,33,73,71,98